Protein AF-A0A966SHS4-F1 (afdb_monomer)

Structure (mmCIF, N/CA/C/O backbone):
data_AF-A0A966SHS4-F1
#
_entry.id   AF-A0A966SHS4-F1
#
loop_
_atom_site.group_PDB
_atom_site.id
_atom_site.type_symbol
_atom_site.label_atom_id
_atom_site.label_alt_id
_atom_site.label_comp_id
_atom_site.label_asym_id
_atom_site.label_entity_id
_atom_site.label_seq_id
_atom_site.pdbx_PDB_ins_code
_atom_site.Cartn_x
_atom_site.Cartn_y
_atom_site.Cartn_z
_atom_site.occupancy
_atom_site.B_iso_or_equiv
_atom_site.auth_seq_id
_atom_site.auth_comp_id
_atom_site.auth_asym_id
_atom_site.auth_atom_id
_atom_site.pdbx_PDB_model_num
ATOM 1 N N . MET A 1 1 ? 39.154 -0.938 -39.605 1.00 40.25 1 MET A N 1
ATOM 2 C CA . MET A 1 1 ? 38.086 -1.862 -39.174 1.00 40.25 1 MET A CA 1
ATOM 3 C C . MET A 1 1 ? 38.562 -2.545 -37.894 1.00 40.25 1 MET A C 1
ATOM 5 O O . MET A 1 1 ? 39.305 -3.512 -37.968 1.00 40.25 1 MET A O 1
ATOM 9 N N . ARG A 1 2 ? 38.297 -1.943 -36.727 1.00 31.66 2 ARG A N 1
ATOM 10 C CA . ARG A 1 2 ? 38.614 -2.534 -35.416 1.00 31.66 2 ARG A CA 1
ATOM 11 C C . ARG A 1 2 ? 37.334 -3.201 -34.924 1.00 31.66 2 ARG A C 1
ATOM 13 O O . ARG A 1 2 ? 36.307 -2.539 -34.879 1.00 31.66 2 ARG A O 1
ATOM 20 N N . LEU A 1 3 ? 37.401 -4.503 -34.673 1.00 40.62 3 LEU A N 1
ATOM 21 C CA . LEU A 1 3 ? 36.298 -5.289 -34.134 1.00 40.62 3 LEU A CA 1
ATOM 22 C C . LEU A 1 3 ? 36.071 -4.898 -32.672 1.00 40.62 3 LEU A C 1
ATOM 24 O O . LEU A 1 3 ? 36.998 -4.963 -31.864 1.00 40.62 3 LEU A O 1
ATOM 28 N N . ASP A 1 4 ? 34.842 -4.497 -32.368 1.00 42.91 4 ASP A N 1
ATOM 29 C CA . ASP A 1 4 ? 34.334 -4.318 -31.016 1.00 42.91 4 ASP A CA 1
ATOM 30 C C . ASP A 1 4 ? 34.302 -5.661 -30.278 1.00 42.91 4 ASP A C 1
ATOM 32 O O . ASP A 1 4 ? 33.697 -6.630 -30.739 1.00 42.91 4 ASP A O 1
ATOM 36 N N . PHE A 1 5 ? 34.897 -5.699 -29.088 1.00 42.19 5 PHE A N 1
ATOM 37 C CA . PHE A 1 5 ? 34.553 -6.675 -28.061 1.00 42.19 5 PHE A CA 1
ATOM 38 C C . PHE A 1 5 ? 33.870 -5.918 -26.918 1.00 42.19 5 PHE A C 1
ATOM 40 O O . PHE A 1 5 ? 34.509 -5.059 -26.308 1.00 42.19 5 PHE A O 1
ATOM 47 N N . PRO A 1 6 ? 32.601 -6.210 -26.579 1.00 40.78 6 PRO A N 1
ATOM 48 C CA . PRO A 1 6 ? 32.033 -5.702 -25.341 1.00 40.78 6 PRO A CA 1
ATOM 49 C C . PRO A 1 6 ? 32.727 -6.403 -24.162 1.00 40.78 6 PRO A C 1
ATOM 51 O O . PRO A 1 6 ? 32.846 -7.635 -24.185 1.00 40.78 6 PRO A O 1
ATOM 54 N N . PRO A 1 7 ? 33.142 -5.694 -23.096 1.00 41.94 7 PRO A N 1
ATOM 55 C CA . PRO A 1 7 ? 33.469 -6.355 -21.845 1.00 41.94 7 PRO A CA 1
ATOM 56 C C . PRO A 1 7 ? 32.169 -6.902 -21.242 1.00 41.94 7 PRO A C 1
ATOM 58 O O . PRO A 1 7 ? 31.445 -6.239 -20.504 1.00 41.94 7 PRO A O 1
ATOM 61 N N . ARG A 1 8 ? 31.864 -8.152 -21.594 1.00 46.94 8 ARG A N 1
ATOM 62 C CA . ARG A 1 8 ? 30.926 -9.020 -20.885 1.00 46.94 8 ARG A CA 1
ATOM 63 C C . ARG A 1 8 ? 31.478 -9.278 -19.482 1.00 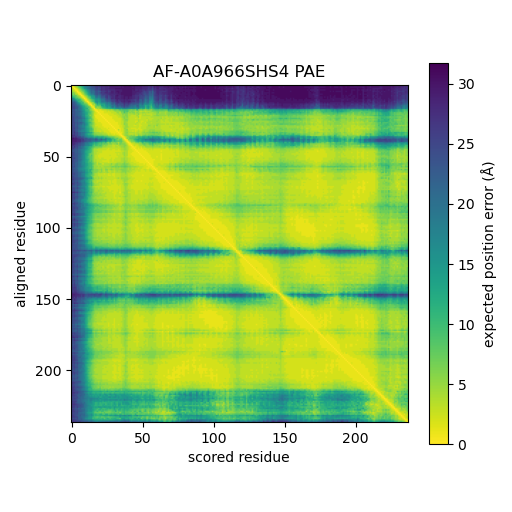46.94 8 ARG A C 1
ATOM 65 O O . ARG A 1 8 ? 32.227 -10.226 -19.266 1.00 46.94 8 ARG A O 1
ATOM 72 N N . GLY A 1 9 ? 31.093 -8.439 -18.526 1.00 38.47 9 GLY A N 1
ATOM 73 C CA . GLY A 1 9 ? 31.281 -8.684 -17.096 1.00 38.47 9 GLY A CA 1
ATOM 74 C C . GLY A 1 9 ? 30.324 -9.764 -16.586 1.00 38.47 9 GLY A C 1
ATOM 75 O O . GLY A 1 9 ? 29.384 -9.470 -15.862 1.00 38.47 9 GLY A O 1
ATOM 76 N N . PHE A 1 10 ? 30.551 -11.015 -16.987 1.00 48.34 10 PHE A N 1
ATOM 77 C CA . PHE A 1 10 ? 29.882 -12.218 -16.479 1.00 48.34 10 PHE A CA 1
ATOM 78 C C . PHE A 1 10 ? 30.601 -12.726 -15.215 1.00 48.34 10 PHE A C 1
ATOM 80 O O . PHE A 1 10 ? 31.251 -13.760 -15.274 1.00 48.34 10 PHE A O 1
ATOM 87 N N . TYR A 1 11 ? 30.537 -12.018 -14.078 1.00 42.72 11 TYR A N 1
ATOM 88 C CA . TYR A 1 11 ? 31.149 -12.506 -12.820 1.00 42.72 11 TYR A CA 1
ATOM 89 C C . TYR A 1 11 ? 30.435 -12.078 -11.516 1.00 42.72 11 TYR A C 1
ATOM 91 O O . TYR A 1 11 ? 31.091 -11.886 -10.498 1.00 42.72 11 TYR A O 1
ATOM 99 N N . THR A 1 12 ? 29.097 -11.982 -11.480 1.00 46.97 12 THR A N 1
ATOM 100 C CA . THR A 1 12 ? 28.348 -11.852 -10.199 1.00 46.97 12 THR A CA 1
ATOM 101 C C . THR A 1 12 ? 27.088 -12.726 -10.090 1.00 46.97 12 THR A C 1
ATOM 103 O O . THR A 1 12 ? 26.282 -12.542 -9.187 1.00 46.97 12 THR A O 1
ATOM 106 N N . SER A 1 13 ? 26.893 -13.721 -10.960 1.00 51.66 13 SER A N 1
ATOM 107 C CA . SER A 1 13 ? 25.565 -14.333 -11.132 1.00 51.66 13 SER A CA 1
ATOM 108 C C . SER A 1 13 ? 25.115 -15.328 -10.059 1.00 51.66 13 SER A C 1
ATOM 110 O O . SER A 1 13 ? 23.928 -15.562 -9.963 1.00 51.66 13 SER A O 1
ATOM 112 N N . ARG A 1 14 ? 25.986 -15.927 -9.229 1.00 48.84 14 ARG A N 1
ATOM 113 C CA . ARG A 1 14 ? 25.547 -17.047 -8.357 1.00 48.84 14 ARG A CA 1
ATOM 114 C C . ARG A 1 14 ? 25.289 -16.686 -6.891 1.00 48.84 14 ARG A C 1
ATOM 116 O O . ARG A 1 14 ? 24.495 -17.355 -6.247 1.00 48.84 14 ARG A O 1
ATOM 123 N N . VAL A 1 15 ? 25.951 -15.662 -6.347 1.00 49.00 15 VAL A N 1
ATOM 124 C CA . VAL A 1 15 ? 25.735 -15.195 -4.956 1.00 49.00 15 VAL A CA 1
ATOM 125 C C . VAL A 1 15 ? 24.648 -14.115 -4.901 1.00 49.00 15 VAL A C 1
ATOM 127 O O . VAL A 1 15 ? 23.907 -14.040 -3.923 1.00 49.00 15 VAL A O 1
ATOM 130 N N . GLN A 1 16 ? 24.515 -13.332 -5.977 1.00 53.44 16 GLN A N 1
ATOM 131 C CA . GLN A 1 16 ? 23.531 -12.257 -6.106 1.00 53.44 16 GLN A CA 1
ATOM 132 C C . GLN A 1 16 ? 22.093 -12.801 -6.196 1.00 53.44 16 GLN A C 1
ATOM 134 O O . GLN A 1 16 ? 21.195 -12.234 -5.576 1.00 53.44 16 GLN A O 1
ATOM 139 N N . ASP A 1 17 ? 21.902 -13.971 -6.820 1.00 65.19 17 ASP A N 1
ATOM 140 C CA . ASP A 1 17 ? 20.603 -14.656 -6.885 1.00 65.19 17 ASP A CA 1
ATOM 141 C C . ASP A 1 17 ? 20.073 -15.031 -5.492 1.00 65.19 17 ASP A C 1
ATOM 143 O O . ASP A 1 17 ? 18.914 -14.766 -5.172 1.00 65.19 17 ASP A O 1
ATOM 147 N N . TRP A 1 18 ? 20.919 -15.589 -4.615 1.00 79.06 18 TRP A N 1
ATOM 148 C CA . TRP A 1 18 ? 20.488 -16.014 -3.277 1.00 79.06 18 TRP A CA 1
ATOM 149 C C . TRP A 1 18 ? 20.066 -14.837 -2.401 1.00 79.06 18 TRP A C 1
ATOM 151 O O . TRP A 1 18 ? 19.048 -14.932 -1.716 1.00 79.06 18 TRP A O 1
ATOM 161 N N . SER A 1 19 ? 20.795 -13.716 -2.432 1.00 81.12 19 SER A N 1
ATOM 162 C CA . SER A 1 19 ? 20.393 -12.523 -1.678 1.00 81.12 19 SER A CA 1
ATOM 163 C C . SER A 1 19 ? 19.062 -11.957 -2.167 1.00 81.12 19 SER A C 1
ATOM 165 O O . SER A 1 19 ? 18.212 -11.620 -1.343 1.00 81.12 19 SER A O 1
ATOM 167 N N . SER A 1 20 ? 18.839 -11.899 -3.484 1.00 79.38 20 SER A N 1
ATOM 168 C CA . SER A 1 20 ? 17.578 -11.401 -4.043 1.00 79.38 20 SER A CA 1
ATOM 169 C C . SER A 1 20 ? 16.408 -12.338 -3.721 1.00 79.38 20 SER A C 1
ATOM 171 O O . SER A 1 20 ? 15.344 -11.861 -3.326 1.00 79.38 20 SER A O 1
ATOM 173 N N . ILE A 1 21 ? 16.610 -13.660 -3.789 1.00 83.81 21 ILE A N 1
ATOM 174 C CA . ILE A 1 21 ? 15.604 -14.664 -3.402 1.00 83.81 21 ILE A CA 1
ATOM 175 C C . ILE A 1 21 ? 15.254 -14.541 -1.916 1.00 83.81 21 ILE A C 1
ATOM 177 O O . ILE A 1 21 ? 14.074 -14.555 -1.563 1.00 83.81 21 ILE A O 1
ATOM 181 N N . LEU A 1 22 ? 16.252 -14.391 -1.040 1.00 88.44 22 LEU A N 1
ATOM 182 C CA . LEU A 1 22 ? 16.028 -14.222 0.397 1.00 88.44 22 LEU A CA 1
ATOM 183 C C . LEU A 1 22 ? 15.247 -12.936 0.699 1.00 88.44 22 LEU A C 1
ATOM 185 O O . LEU A 1 22 ? 14.291 -12.975 1.475 1.00 88.44 22 LEU A O 1
ATO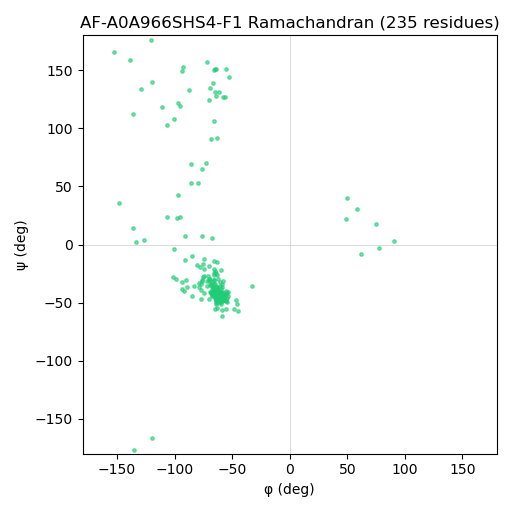M 189 N N . LEU A 1 23 ? 15.601 -11.817 0.059 1.00 87.56 23 LEU A N 1
ATOM 190 C CA . LEU A 1 23 ? 14.893 -10.542 0.216 1.00 87.56 23 LEU A CA 1
ATOM 191 C C . LEU A 1 23 ? 13.447 -10.616 -0.292 1.00 87.56 23 LEU A C 1
ATOM 193 O O . LEU A 1 23 ? 12.534 -10.175 0.408 1.00 87.56 23 LEU A O 1
ATOM 197 N N . ALA A 1 24 ? 13.218 -11.204 -1.469 1.00 83.94 24 ALA A N 1
ATOM 198 C CA . ALA A 1 24 ? 11.877 -11.382 -2.023 1.00 83.94 24 ALA A CA 1
ATOM 199 C C . ALA A 1 24 ? 11.022 -12.317 -1.150 1.00 83.94 24 ALA A C 1
ATOM 201 O O . ALA A 1 24 ? 9.868 -12.007 -0.856 1.00 83.94 24 ALA A O 1
ATOM 202 N N . SER A 1 25 ? 11.602 -13.416 -0.659 1.00 85.75 25 SER A N 1
ATOM 203 C CA . SER A 1 25 ? 10.927 -14.348 0.254 1.00 85.75 25 SER A CA 1
ATOM 204 C C . SER A 1 25 ? 10.546 -13.667 1.571 1.00 85.75 25 SER A C 1
ATOM 206 O O . SER A 1 25 ? 9.421 -13.825 2.047 1.00 85.75 25 SER A O 1
ATOM 208 N N . ALA A 1 26 ? 11.447 -12.856 2.136 1.00 87.75 26 ALA A N 1
ATOM 209 C CA . ALA A 1 26 ? 11.168 -12.060 3.328 1.00 87.75 26 ALA A CA 1
ATOM 210 C C . ALA A 1 26 ? 10.043 -11.041 3.084 1.00 87.75 26 ALA A C 1
ATOM 212 O O . ALA A 1 26 ? 9.147 -10.906 3.917 1.00 87.75 26 ALA A O 1
ATOM 213 N N . ALA A 1 27 ? 10.039 -10.373 1.928 1.00 86.50 27 ALA A N 1
ATOM 214 C CA . ALA A 1 27 ? 8.984 -9.438 1.555 1.00 86.50 27 ALA A CA 1
ATOM 215 C C . ALA A 1 27 ? 7.614 -10.131 1.432 1.00 86.50 27 ALA A C 1
ATOM 217 O O . ALA A 1 27 ? 6.637 -9.661 2.012 1.00 86.50 27 ALA A O 1
ATOM 218 N N . VAL A 1 28 ? 7.534 -11.285 0.761 1.00 85.06 28 VAL A N 1
ATOM 219 C CA . VAL A 1 28 ? 6.287 -12.069 0.652 1.00 85.06 28 VAL A CA 1
ATOM 220 C C . VAL A 1 28 ? 5.802 -12.541 2.027 1.00 85.06 28 VAL A C 1
ATOM 222 O O . VAL A 1 28 ? 4.611 -12.453 2.335 1.00 85.06 28 VAL A O 1
ATOM 225 N N . LEU A 1 29 ? 6.716 -12.972 2.898 1.00 87.38 29 LEU A N 1
ATOM 226 C CA . LEU A 1 29 ? 6.392 -13.334 4.278 1.00 87.38 29 LEU A CA 1
ATOM 227 C C . LEU A 1 29 ? 5.844 -12.132 5.068 1.00 87.38 29 LEU A C 1
ATOM 229 O O . LEU A 1 29 ? 4.860 -12.273 5.798 1.00 87.38 29 LEU A O 1
ATOM 233 N N . PHE A 1 30 ? 6.404 -10.934 4.883 1.00 87.69 30 PHE A N 1
ATOM 234 C CA . PHE A 1 30 ? 5.890 -9.704 5.497 1.00 87.69 30 PHE A CA 1
ATOM 235 C C . PHE A 1 30 ? 4.499 -9.315 4.997 1.00 87.69 30 PHE A C 1
ATOM 237 O O . PHE A 1 30 ? 3.693 -8.838 5.802 1.00 87.69 30 PHE A O 1
ATOM 244 N N . ILE A 1 31 ? 4.167 -9.578 3.730 1.00 86.38 31 ILE A N 1
ATOM 245 C CA . ILE A 1 31 ? 2.789 -9.442 3.231 1.00 86.38 31 ILE A CA 1
ATOM 246 C C . ILE A 1 31 ? 1.863 -10.386 3.995 1.00 86.38 31 ILE A C 1
ATOM 248 O O . ILE A 1 31 ? 0.838 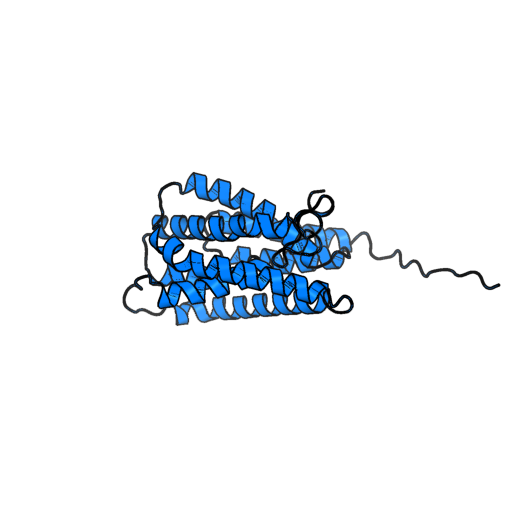-9.939 4.510 1.00 86.38 31 ILE A O 1
ATOM 252 N N . GLY A 1 32 ? 2.232 -11.664 4.117 1.00 85.00 32 GLY A N 1
ATOM 253 C CA . GLY A 1 32 ? 1.445 -12.654 4.856 1.00 85.00 32 GLY A CA 1
ATOM 254 C C . GLY A 1 32 ? 1.179 -12.224 6.301 1.00 85.00 32 GLY A C 1
ATOM 255 O O . GLY A 1 32 ? 0.028 -12.194 6.741 1.00 85.00 32 GLY A O 1
ATOM 256 N N . ILE A 1 33 ? 2.221 -11.784 7.016 1.00 84.69 33 ILE A N 1
ATOM 257 C CA . ILE A 1 33 ? 2.097 -11.275 8.392 1.00 84.69 33 ILE A CA 1
ATOM 258 C C . ILE A 1 33 ? 1.189 -10.039 8.449 1.00 84.69 33 ILE A C 1
ATOM 260 O O . ILE A 1 33 ? 0.331 -9.936 9.329 1.00 84.69 33 ILE A O 1
ATOM 264 N N . ALA A 1 34 ? 1.338 -9.108 7.505 1.00 81.88 34 ALA A N 1
ATOM 265 C CA . ALA A 1 34 ? 0.510 -7.908 7.451 1.00 81.88 34 ALA A CA 1
ATOM 266 C C . ALA A 1 34 ? -0.977 -8.228 7.228 1.00 81.88 34 ALA A C 1
ATOM 268 O O . ALA A 1 34 ? -1.834 -7.563 7.815 1.00 81.88 34 ALA A O 1
ATOM 269 N N . LYS A 1 35 ? -1.289 -9.253 6.425 1.00 82.94 35 LYS A N 1
ATOM 270 C CA . LYS A 1 35 ? -2.664 -9.697 6.134 1.00 82.94 35 LYS A CA 1
ATOM 271 C C . LYS A 1 35 ? -3.274 -10.586 7.227 1.00 82.94 35 LYS A C 1
ATOM 273 O O . LYS A 1 35 ? -4.498 -10.660 7.324 1.00 82.94 35 LYS A O 1
ATOM 278 N N . ALA A 1 36 ? -2.462 -11.162 8.116 1.00 74.94 36 ALA A N 1
ATOM 279 C CA . ALA A 1 36 ? -2.906 -11.958 9.270 1.00 74.94 36 ALA A CA 1
ATOM 280 C C . ALA A 1 36 ? -3.463 -11.125 10.452 1.00 74.94 36 ALA A C 1
ATOM 282 O O . ALA A 1 36 ? -3.720 -11.663 11.527 1.00 74.94 36 ALA A O 1
ATOM 283 N N . GLY A 1 37 ? -3.642 -9.808 10.289 1.00 65.00 37 GLY A N 1
ATOM 284 C CA 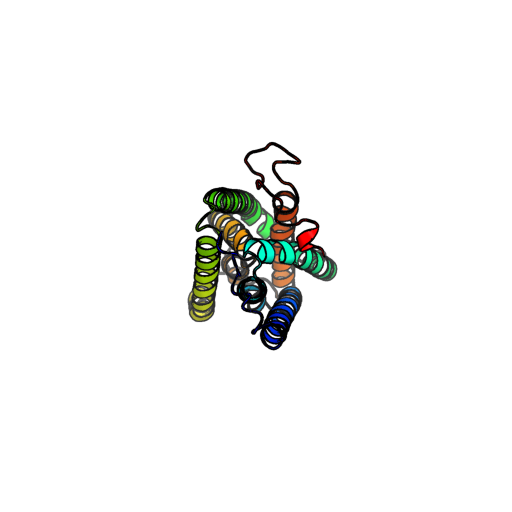. GLY A 1 37 ? -4.229 -8.933 11.314 1.00 65.00 37 GLY A CA 1
ATOM 285 C C . GLY A 1 37 ? -3.222 -8.297 12.282 1.00 65.00 37 GLY A C 1
ATOM 286 O O . GLY A 1 37 ? -3.627 -7.538 13.164 1.00 65.00 37 GLY A O 1
ATOM 287 N N . PHE A 1 38 ? -1.913 -8.519 12.096 1.00 61.25 38 PHE A N 1
ATOM 288 C CA . PHE A 1 38 ? -0.832 -7.911 12.892 1.00 61.25 38 PHE A CA 1
ATOM 289 C C . PHE A 1 38 ? -0.504 -6.464 12.473 1.00 61.25 38 PHE A C 1
ATOM 291 O O . PHE A 1 38 ? 0.646 -6.101 12.225 1.00 61.25 38 PHE A O 1
ATOM 298 N N . GLY A 1 39 ? -1.529 -5.609 12.421 1.00 56.03 39 GLY A N 1
ATOM 299 C CA . GLY A 1 39 ? -1.369 -4.154 12.506 1.00 56.03 39 GLY A CA 1
ATOM 300 C C . GLY A 1 39 ? -0.476 -3.487 11.454 1.00 56.03 39 GLY A C 1
ATOM 301 O O . GLY A 1 39 ? 0.156 -2.489 11.780 1.00 56.03 39 GLY A O 1
ATOM 302 N N . GLY A 1 40 ? -0.389 -4.015 10.226 1.00 61.34 40 GLY A N 1
ATOM 303 C CA . GLY A 1 40 ? 0.196 -3.349 9.046 1.00 61.34 40 GLY A CA 1
ATOM 304 C C . GLY A 1 40 ? 1.687 -2.967 9.102 1.00 61.34 40 GLY A C 1
ATOM 305 O O . GLY A 1 40 ? 2.237 -2.580 8.076 1.00 61.34 40 GLY A O 1
ATOM 306 N N . GLY A 1 41 ? 2.343 -3.095 10.260 1.00 67.62 41 GLY A N 1
ATOM 307 C CA . GLY A 1 41 ? 3.694 -2.613 10.548 1.00 67.62 41 GLY A CA 1
ATOM 308 C C . GLY A 1 41 ? 4.755 -3.200 9.622 1.00 67.62 41 GLY A C 1
ATOM 309 O O . GLY A 1 41 ? 5.409 -2.494 8.864 1.00 67.62 41 GLY A O 1
ATOM 310 N N . LEU A 1 42 ? 4.896 -4.524 9.659 1.00 70.75 42 LEU A N 1
ATOM 311 C CA . LEU A 1 42 ? 5.920 -5.235 8.888 1.00 70.75 42 LEU A CA 1
ATOM 312 C C . LEU A 1 42 ? 5.645 -5.218 7.380 1.00 70.75 42 LEU A C 1
ATOM 314 O O . LEU A 1 42 ? 6.581 -5.163 6.587 1.00 70.75 42 LEU A O 1
ATOM 318 N N . GLY A 1 43 ? 4.371 -5.162 6.980 1.00 75.75 43 GLY A N 1
ATOM 319 C CA . GLY A 1 43 ? 3.967 -5.102 5.572 1.00 75.75 43 GLY A CA 1
ATOM 320 C C . GLY A 1 43 ? 4.514 -3.891 4.819 1.00 75.75 43 GLY A C 1
ATOM 321 O O . GLY A 1 43 ? 4.644 -3.949 3.601 1.00 75.75 43 GLY A O 1
ATOM 322 N N . MET A 1 44 ? 4.891 -2.823 5.522 1.00 78.62 44 MET A N 1
ATOM 323 C CA . MET A 1 44 ? 5.490 -1.631 4.921 1.00 78.62 44 MET A CA 1
ATOM 324 C C . MET A 1 44 ? 6.896 -1.845 4.364 1.00 78.62 44 MET A C 1
ATOM 326 O O . MET A 1 44 ? 7.281 -1.160 3.419 1.00 78.62 44 MET A O 1
ATOM 330 N N . LEU A 1 45 ? 7.668 -2.769 4.944 1.00 85.56 45 LEU A N 1
ATOM 331 C CA . LEU A 1 45 ? 9.025 -3.067 4.478 1.00 85.56 45 LEU A CA 1
ATOM 332 C C . LEU A 1 45 ? 9.019 -3.888 3.189 1.00 85.56 45 LEU A C 1
ATOM 334 O O . LEU A 1 45 ? 10.021 -3.907 2.483 1.00 85.56 45 LEU A O 1
ATOM 338 N N . THR A 1 46 ? 7.887 -4.511 2.857 1.00 88.75 46 THR A N 1
ATOM 339 C CA . THR A 1 46 ? 7.705 -5.318 1.649 1.00 88.75 46 THR A CA 1
ATOM 340 C C . THR A 1 46 ? 8.196 -4.594 0.400 1.00 88.75 46 THR A C 1
ATOM 342 O O . THR A 1 46 ? 9.050 -5.114 -0.307 1.00 88.75 46 THR A O 1
ATOM 345 N N . THR A 1 47 ? 7.692 -3.387 0.126 1.00 90.69 47 THR A N 1
ATOM 346 C CA . THR A 1 47 ? 7.989 -2.709 -1.141 1.00 90.69 47 THR A CA 1
ATOM 347 C C . THR A 1 47 ? 9.439 -2.245 -1.238 1.00 90.69 47 THR A C 1
ATOM 349 O O . THR A 1 47 ? 10.065 -2.564 -2.244 1.00 90.69 47 THR A O 1
ATOM 352 N N . PRO A 1 48 ? 10.035 -1.584 -0.223 1.00 90.69 48 PRO A N 1
ATOM 353 C CA . PRO A 1 48 ? 11.467 -1.288 -0.237 1.00 90.69 48 PRO A CA 1
ATOM 354 C C . PRO A 1 48 ? 12.343 -2.538 -0.406 1.00 90.69 48 PRO A C 1
ATOM 356 O O . PRO A 1 48 ? 13.295 -2.507 -1.182 1.00 90.69 48 PRO A O 1
ATOM 359 N N . LEU A 1 49 ? 12.015 -3.652 0.263 1.00 90.56 49 LEU A N 1
ATOM 360 C CA . LEU A 1 49 ? 12.774 -4.902 0.132 1.00 90.56 49 LEU A CA 1
ATOM 361 C C . LEU A 1 49 ? 12.629 -5.525 -1.260 1.00 90.56 49 LEU A C 1
ATOM 363 O O . LEU A 1 49 ? 13.631 -5.936 -1.839 1.00 90.56 49 LEU A O 1
ATOM 367 N N . CYS A 1 50 ? 11.420 -5.545 -1.826 1.00 90.50 50 CYS A N 1
ATOM 368 C CA . CYS A 1 50 ? 11.192 -5.993 -3.199 1.00 90.50 50 CYS A CA 1
ATOM 369 C C . CYS A 1 50 ? 11.917 -5.110 -4.212 1.00 90.50 50 CYS A C 1
ATOM 371 O O . CYS A 1 50 ? 12.536 -5.634 -5.127 1.00 90.50 50 CYS A O 1
ATOM 373 N N . VAL A 1 51 ? 11.892 -3.787 -4.045 1.00 91.12 51 VAL A N 1
ATOM 374 C CA . VAL A 1 51 ? 12.628 -2.862 -4.918 1.00 91.12 51 VAL A CA 1
ATOM 375 C C . VAL A 1 51 ? 14.129 -3.129 -4.843 1.00 91.12 51 VAL A C 1
ATOM 377 O O . VAL A 1 51 ? 14.776 -3.207 -5.881 1.00 91.12 51 VAL A O 1
ATOM 380 N N . LEU A 1 52 ? 14.692 -3.336 -3.649 1.00 89.94 52 LEU A N 1
ATOM 381 C CA . LEU A 1 52 ? 16.105 -3.701 -3.507 1.00 89.94 52 LEU A CA 1
ATOM 382 C C . LEU A 1 52 ? 16.418 -5.044 -4.180 1.00 89.94 52 LEU A C 1
ATOM 384 O O . LEU A 1 52 ? 17.409 -5.138 -4.902 1.00 89.94 52 LEU A O 1
ATOM 388 N N . ALA A 1 53 ? 15.569 -6.056 -3.988 1.00 89.44 53 ALA A N 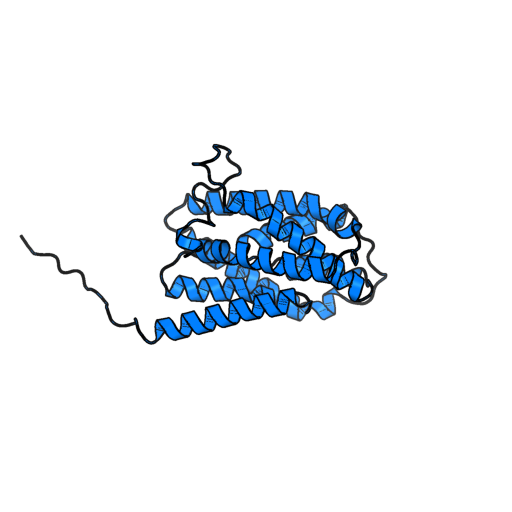1
ATOM 389 C CA . ALA A 1 53 ? 15.738 -7.374 -4.597 1.00 89.44 53 ALA A CA 1
ATOM 390 C C . ALA A 1 53 ? 15.653 -7.321 -6.131 1.00 89.44 53 ALA A C 1
ATOM 392 O O . ALA A 1 53 ? 16.494 -7.888 -6.819 1.00 89.44 53 ALA A O 1
ATOM 393 N N . PHE A 1 54 ? 14.668 -6.615 -6.685 1.00 87.81 54 PHE A N 1
ATOM 394 C CA . PHE A 1 54 ? 14.446 -6.544 -8.129 1.00 87.81 54 PHE A CA 1
ATOM 395 C C . PHE A 1 54 ? 15.432 -5.609 -8.842 1.00 87.81 54 PHE A C 1
ATOM 397 O O . PHE A 1 54 ? 15.887 -5.945 -9.935 1.00 87.81 54 PHE A O 1
ATOM 404 N N . ASN A 1 55 ? 15.862 -4.512 -8.207 1.00 87.44 55 ASN A N 1
ATOM 405 C CA . ASN A 1 55 ? 16.939 -3.664 -8.733 1.00 87.44 55 ASN A CA 1
ATOM 406 C C . ASN A 1 55 ? 18.255 -4.454 -8.870 1.00 87.44 55 ASN A C 1
ATOM 408 O O . ASN A 1 55 ? 18.989 -4.253 -9.836 1.00 87.44 55 ASN A O 1
ATOM 412 N N . GLN A 1 56 ? 18.550 -5.387 -7.949 1.00 85.50 56 GLN A N 1
ATOM 413 C CA . GLN A 1 56 ? 19.715 -6.284 -8.064 1.00 85.50 56 GLN A CA 1
ATOM 414 C C . GLN A 1 56 ? 19.635 -7.215 -9.281 1.00 85.50 56 GLN A C 1
ATOM 416 O O . GLN A 1 56 ? 20.680 -7.622 -9.786 1.00 85.50 56 GLN A O 1
ATOM 421 N N . LEU A 1 57 ? 18.420 -7.520 -9.748 1.00 82.62 57 LEU A N 1
ATOM 422 C CA . LEU A 1 57 ? 18.134 -8.327 -10.937 1.00 82.62 57 LEU A CA 1
ATOM 423 C C . LEU A 1 57 ? 18.005 -7.474 -12.217 1.00 82.62 57 LEU A C 1
ATOM 425 O O . LEU A 1 57 ? 17.625 -7.992 -13.265 1.00 82.62 57 LEU A O 1
ATOM 429 N N . GLY A 1 58 ? 18.298 -6.170 -12.147 1.00 82.44 58 GLY A N 1
ATOM 430 C CA . GLY A 1 58 ? 18.226 -5.251 -13.288 1.00 82.44 58 GLY A CA 1
ATOM 431 C C . GLY A 1 58 ? 16.804 -4.856 -13.703 1.00 82.44 58 GLY A C 1
ATOM 432 O O . GLY A 1 58 ? 16.608 -4.401 -14.827 1.00 82.44 58 GLY A O 1
ATOM 433 N N . LYS A 1 59 ? 15.809 -5.047 -12.828 1.00 84.94 59 LYS A N 1
ATOM 434 C CA . LYS A 1 59 ? 14.414 -4.638 -13.049 1.00 84.94 59 LYS A CA 1
ATOM 435 C C . LYS A 1 59 ? 14.163 -3.254 -12.446 1.00 84.94 59 LYS A C 1
ATOM 437 O O . LYS A 1 59 ? 14.748 -2.913 -11.423 1.00 84.94 59 LYS A O 1
ATOM 442 N N . ASP A 1 60 ? 13.257 -2.490 -13.049 1.00 85.56 60 AS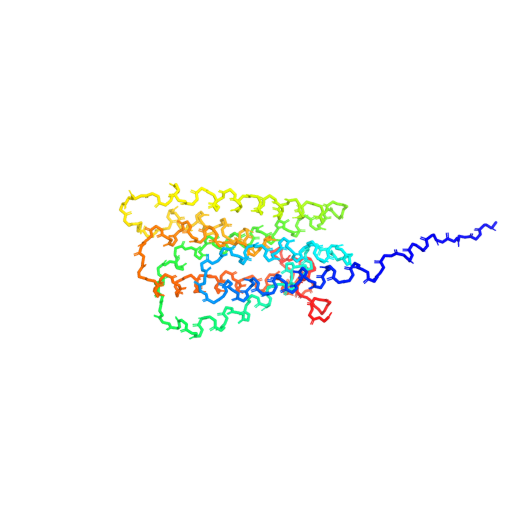P A N 1
ATOM 443 C CA . ASP A 1 60 ? 12.859 -1.172 -12.543 1.00 85.56 60 ASP A CA 1
ATOM 444 C C . ASP A 1 60 ? 12.002 -1.256 -11.273 1.00 85.56 60 ASP A C 1
ATOM 446 O O . ASP A 1 60 ? 11.286 -2.225 -11.034 1.00 85.56 60 ASP A O 1
ATOM 450 N N . SER A 1 61 ? 11.970 -0.188 -10.476 1.00 86.12 61 SER A N 1
ATOM 451 C CA . SER A 1 61 ? 11.151 -0.120 -9.256 1.00 86.12 61 SER A CA 1
ATOM 452 C C . SER A 1 61 ? 9.655 -0.283 -9.538 1.00 86.12 61 SER A C 1
ATOM 454 O O . SER A 1 61 ? 8.928 -0.843 -8.720 1.00 86.12 61 SER A O 1
ATOM 456 N N . THR A 1 62 ? 9.185 0.175 -10.701 1.00 87.25 62 THR A N 1
ATOM 457 C CA . THR A 1 62 ? 7.793 0.016 -11.154 1.00 87.25 62 THR A CA 1
ATOM 458 C C . THR A 1 62 ? 7.406 -1.451 -11.329 1.00 87.25 62 THR A C 1
ATOM 460 O O . THR A 1 62 ? 6.256 -1.795 -11.066 1.00 87.25 62 THR A O 1
ATOM 463 N N . TYR A 1 63 ? 8.363 -2.322 -11.671 1.00 87.12 63 TYR A N 1
ATOM 464 C CA . TYR A 1 63 ? 8.173 -3.773 -11.705 1.00 87.12 63 TYR A CA 1
ATOM 465 C C . TYR A 1 63 ? 7.796 -4.308 -10.321 1.00 87.12 63 TYR A C 1
ATOM 467 O O . TYR A 1 63 ? 6.822 -5.041 -10.183 1.00 87.12 63 TYR A O 1
ATOM 475 N N . ALA A 1 64 ? 8.517 -3.887 -9.274 1.00 88.88 64 ALA A N 1
ATOM 476 C CA . ALA A 1 64 ? 8.239 -4.299 -7.898 1.00 88.88 64 ALA A CA 1
ATOM 477 C C . ALA A 1 64 ? 6.819 -3.911 -7.462 1.00 88.88 64 ALA A C 1
ATOM 479 O O . ALA A 1 64 ? 6.092 -4.724 -6.894 1.00 88.88 64 ALA A O 1
ATOM 480 N N . ILE A 1 65 ? 6.422 -2.668 -7.749 1.00 90.38 65 ILE A N 1
ATOM 481 C CA . ILE A 1 65 ? 5.089 -2.148 -7.423 1.00 90.38 65 ILE A CA 1
ATOM 482 C C . ILE A 1 65 ? 4.016 -2.924 -8.216 1.00 90.38 65 ILE A C 1
ATOM 484 O O . ILE A 1 65 ? 2.986 -3.301 -7.665 1.00 90.38 65 ILE A O 1
ATOM 488 N N . GLY A 1 66 ? 4.266 -3.228 -9.492 1.00 89.81 66 GLY A N 1
ATOM 489 C CA . GLY A 1 66 ? 3.379 -4.048 -10.319 1.00 89.81 66 GLY A CA 1
ATOM 490 C C . GLY A 1 66 ? 3.150 -5.446 -9.741 1.00 89.81 66 GLY A C 1
ATOM 491 O O . GLY A 1 66 ? 2.015 -5.810 -9.440 1.00 89.81 66 GLY A O 1
ATOM 492 N N . VAL A 1 67 ? 4.226 -6.204 -9.510 1.00 89.69 67 VAL A N 1
ATOM 493 C CA . VAL A 1 67 ? 4.180 -7.598 -9.017 1.00 89.69 67 VAL A CA 1
ATOM 494 C C . VAL A 1 67 ? 3.475 -7.716 -7.662 1.00 89.69 67 VAL A C 1
ATOM 496 O O . VAL A 1 67 ? 2.762 -8.686 -7.396 1.00 89.69 67 VAL A O 1
ATOM 499 N N . LEU A 1 68 ? 3.655 -6.729 -6.784 1.00 91.31 68 LEU A N 1
ATOM 500 C CA . LEU A 1 68 ? 3.093 -6.766 -5.437 1.00 91.31 68 LEU A CA 1
ATOM 501 C C . LEU A 1 68 ? 1.577 -6.566 -5.404 1.00 91.31 68 LEU A C 1
ATOM 503 O O . LEU A 1 68 ? 0.914 -7.106 -4.514 1.00 91.31 68 LEU A O 1
ATOM 507 N N . LEU A 1 69 ? 1.004 -5.803 -6.338 1.00 92.75 69 LEU A N 1
ATOM 508 C CA . LEU A 1 69 ? -0.409 -5.442 -6.272 1.00 92.75 69 LEU A CA 1
ATOM 509 C C . LEU A 1 69 ? -1.360 -6.657 -6.378 1.00 92.75 69 LEU A C 1
ATOM 511 O O . LEU A 1 69 ? -2.240 -6.762 -5.515 1.00 92.75 69 LEU A O 1
ATOM 515 N N . PRO A 1 70 ? -1.205 -7.598 -7.334 1.00 91.75 70 PRO A N 1
ATOM 516 C CA . PRO A 1 70 ? -2.022 -8.812 -7.384 1.00 91.75 70 PRO A CA 1
ATOM 517 C C . PRO A 1 70 ? -1.907 -9.659 -6.114 1.00 91.75 70 PRO A C 1
ATOM 519 O O . PRO A 1 70 ? -2.918 -10.124 -5.586 1.00 91.75 70 PRO A O 1
ATOM 522 N N . LEU A 1 71 ? -0.692 -9.799 -5.575 1.00 91.00 71 LEU A N 1
ATOM 523 C CA . LEU A 1 71 ? -0.436 -10.554 -4.347 1.00 91.00 71 LEU A CA 1
ATOM 524 C C . LEU A 1 71 ? -1.146 -9.923 -3.139 1.00 91.00 71 LEU A C 1
ATOM 526 O O . LEU A 1 71 ? -1.755 -10.621 -2.325 1.00 91.00 71 LEU A O 1
ATOM 530 N N . LEU A 1 72 ? -1.128 -8.592 -3.048 1.00 91.88 72 LEU A N 1
ATOM 531 C CA . LEU A 1 72 ? -1.856 -7.845 -2.025 1.00 91.88 72 LEU A CA 1
ATOM 532 C C . LEU A 1 72 ? -3.371 -8.006 -2.167 1.00 91.88 72 LEU A C 1
ATOM 534 O O . LEU A 1 72 ? -4.034 -8.218 -1.152 1.00 91.88 72 LEU A O 1
ATOM 538 N N . CYS A 1 73 ? -3.903 -7.945 -3.392 1.00 93.75 73 CYS A N 1
ATOM 539 C CA . CYS A 1 73 ? -5.332 -8.128 -3.661 1.00 93.75 73 CYS A CA 1
ATOM 540 C C . CYS A 1 73 ? -5.803 -9.546 -3.312 1.00 93.75 73 CYS A C 1
ATOM 542 O O . CYS A 1 73 ? -6.875 -9.701 -2.724 1.00 93.75 73 CYS A O 1
ATOM 544 N N . ALA A 1 74 ? -4.993 -10.566 -3.612 1.00 93.00 74 ALA A N 1
ATOM 545 C CA . ALA A 1 74 ? -5.262 -11.945 -3.215 1.00 93.00 74 ALA A CA 1
ATOM 546 C C . ALA A 1 74 ? -5.296 -12.083 -1.686 1.00 93.00 74 ALA A C 1
ATOM 548 O O . ALA A 1 74 ? -6.258 -12.613 -1.133 1.00 93.00 74 ALA A O 1
ATOM 549 N N . GLY A 1 75 ? -4.294 -11.534 -0.989 1.00 91.38 75 GLY A N 1
ATOM 550 C CA . GLY A 1 75 ? -4.269 -11.508 0.475 1.00 91.38 75 GLY A CA 1
ATOM 551 C C . GLY A 1 75 ? -5.475 -10.782 1.080 1.00 91.38 75 GLY A C 1
ATOM 552 O O . GLY A 1 75 ? -6.069 -11.270 2.038 1.00 91.38 75 GLY A O 1
ATOM 553 N N . ASP A 1 76 ? -5.883 -9.654 0.491 1.00 92.56 76 ASP A N 1
ATOM 554 C CA . ASP A 1 76 ? -7.081 -8.918 0.906 1.00 92.56 76 ASP A CA 1
ATOM 555 C C . ASP A 1 76 ? -8.360 -9.737 0.750 1.00 92.56 76 ASP A C 1
ATOM 557 O O . ASP A 1 76 ? -9.201 -9.696 1.643 1.00 92.56 76 ASP A O 1
ATOM 561 N N . ALA A 1 77 ? -8.506 -10.516 -0.325 1.00 93.50 77 ALA A N 1
ATOM 562 C CA . ALA A 1 77 ? -9.674 -11.373 -0.511 1.00 93.50 77 ALA A CA 1
ATOM 563 C C . ALA A 1 77 ? -9.805 -12.409 0.621 1.00 93.50 77 ALA A C 1
ATOM 565 O O . ALA A 1 77 ? -10.887 -12.557 1.195 1.00 93.50 77 ALA A O 1
ATOM 566 N N . PHE A 1 78 ? -8.702 -13.065 1.004 1.00 92.94 78 PHE A N 1
ATOM 567 C CA . PHE A 1 78 ? -8.692 -14.010 2.127 1.00 92.94 78 PHE A CA 1
ATOM 568 C C . PHE A 1 78 ? -8.982 -13.325 3.469 1.00 92.94 78 PHE A C 1
ATOM 570 O O . PHE A 1 78 ? -9.821 -13.804 4.237 1.00 92.94 78 PHE A O 1
ATOM 577 N N . SER A 1 79 ? -8.337 -12.189 3.753 1.00 91.75 79 SER A N 1
ATOM 578 C CA . SER A 1 79 ? -8.576 -11.439 4.992 1.00 91.75 79 SER A CA 1
ATOM 579 C C . SER A 1 79 ? -10.016 -10.926 5.073 1.00 91.75 79 SER A C 1
ATOM 581 O O . SER A 1 79 ? -10.639 -11.001 6.133 1.00 91.75 79 SER A O 1
ATOM 583 N N . LEU A 1 80 ? -10.564 -10.416 3.968 1.00 93.75 80 LEU A N 1
ATOM 584 C CA . LEU A 1 80 ? -11.923 -9.883 3.907 1.00 93.75 80 LEU A CA 1
ATOM 585 C C . LEU A 1 80 ? -12.962 -10.985 4.098 1.00 93.75 80 LEU A C 1
ATOM 587 O O . LEU A 1 80 ? -13.948 -10.765 4.797 1.00 93.75 80 LEU A O 1
ATOM 591 N N . TRP A 1 81 ? -12.723 -12.166 3.523 1.00 93.94 81 TRP A N 1
ATOM 592 C CA . TRP A 1 81 ? -13.559 -13.340 3.749 1.00 93.94 81 TRP A CA 1
ATOM 593 C C . TRP A 1 81 ? -13.573 -13.743 5.230 1.00 93.94 81 TRP A C 1
ATOM 595 O O . TRP A 1 81 ? -14.644 -13.935 5.804 1.00 93.94 81 TRP A O 1
ATOM 605 N N . HIS A 1 82 ? -12.409 -13.780 5.886 1.00 92.12 82 HIS A N 1
ATOM 606 C CA . HIS A 1 82 ? -12.314 -14.122 7.309 1.00 92.12 82 HIS A CA 1
ATOM 607 C C . HIS A 1 82 ? -12.985 -13.084 8.232 1.00 92.12 82 HIS A C 1
ATOM 609 O O . HIS A 1 82 ? -13.625 -13.444 9.223 1.00 92.12 82 HIS A O 1
ATOM 615 N N . TYR A 1 83 ? -12.862 -11.792 7.912 1.00 91.75 83 TYR A N 1
ATOM 616 C CA . TYR A 1 83 ? -13.437 -10.691 8.695 1.00 91.75 83 TYR A CA 1
ATOM 617 C C . TYR A 1 83 ? -14.778 -10.178 8.142 1.00 91.75 83 TYR A C 1
ATOM 619 O O . TYR A 1 83 ? -15.171 -9.042 8.428 1.00 91.75 83 TYR A O 1
ATOM 627 N N . TRP A 1 84 ? -15.501 -11.000 7.372 1.00 93.88 84 TRP A N 1
ATOM 628 C CA . TRP A 1 84 ? -16.738 -10.580 6.716 1.00 93.88 84 TRP A CA 1
ATOM 629 C C . TRP A 1 84 ? -17.788 -10.070 7.716 1.00 93.88 84 TRP A C 1
ATOM 631 O O . TRP A 1 84 ? -18.118 -10.738 8.692 1.00 93.88 84 TRP A O 1
ATOM 641 N N . GLY A 1 85 ? -18.305 -8.860 7.488 1.00 92.19 85 GLY A N 1
ATOM 642 C CA . GLY A 1 85 ? -19.311 -8.208 8.332 1.00 92.19 85 GLY A CA 1
ATOM 643 C C . GLY A 1 85 ? -18.779 -7.598 9.635 1.00 92.19 85 GLY A C 1
ATOM 644 O O . GLY A 1 85 ? -19.539 -6.942 10.343 1.00 92.19 85 GLY A O 1
ATOM 645 N N . LYS A 1 86 ? -17.486 -7.744 9.945 1.00 93.50 86 LYS A N 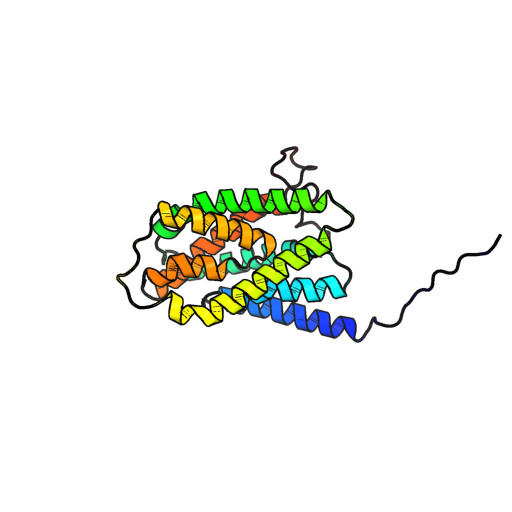1
ATOM 646 C CA . LYS A 1 86 ? -16.873 -7.313 11.215 1.00 93.50 86 LYS A CA 1
ATOM 647 C C . LYS A 1 86 ? -16.201 -5.941 11.108 1.00 93.50 86 LYS A C 1
ATOM 649 O O . LYS A 1 86 ? -15.089 -5.738 11.586 1.00 93.50 86 LYS A O 1
ATOM 654 N N . TRP A 1 87 ? -16.847 -4.982 10.449 1.00 95.00 87 TRP A N 1
ATOM 655 C CA . TRP A 1 87 ? -16.260 -3.669 10.150 1.00 95.00 87 TRP A CA 1
ATOM 656 C C . TRP A 1 87 ? -17.234 -2.514 10.352 1.00 95.00 87 TRP A C 1
ATOM 658 O O . TRP A 1 87 ? -18.453 -2.661 10.269 1.00 95.00 87 TRP A O 1
ATOM 668 N N . ARG A 1 88 ? -16.671 -1.319 10.532 1.00 94.62 88 ARG A N 1
ATOM 669 C CA . ARG A 1 88 ? -17.400 -0.052 10.594 1.00 94.62 88 ARG A CA 1
ATOM 670 C C . ARG A 1 88 ? -17.301 0.666 9.243 1.00 94.62 88 ARG A C 1
ATOM 672 O O . ARG A 1 88 ? -16.233 1.158 8.875 1.00 94.62 88 ARG A O 1
ATOM 679 N N . LYS A 1 89 ? -18.400 0.704 8.479 1.00 94.38 89 LYS A N 1
ATOM 680 C CA . LYS A 1 89 ? -18.437 1.206 7.084 1.00 94.38 89 LYS A CA 1
ATOM 681 C C . LYS A 1 89 ? -18.136 2.704 6.979 1.00 94.38 89 LYS A C 1
ATOM 683 O O . LYS A 1 89 ? -17.643 3.166 5.952 1.00 94.38 89 LYS A O 1
ATOM 688 N N . GLU A 1 90 ? -18.403 3.451 8.041 1.00 93.56 90 GLU A N 1
ATOM 689 C CA . GLU A 1 90 ? -18.149 4.883 8.166 1.00 93.56 90 GLU A CA 1
ATOM 690 C C . GLU A 1 90 ? -16.677 5.204 7.896 1.00 93.56 90 GLU A C 1
ATOM 692 O O . GLU A 1 90 ? -16.376 6.158 7.183 1.00 93.56 90 GLU A O 1
ATOM 697 N N . ASN A 1 91 ? -15.760 4.359 8.375 1.00 94.62 91 ASN A N 1
ATOM 698 C CA . ASN A 1 91 ? -14.327 4.539 8.154 1.00 94.62 91 ASN A CA 1
ATOM 699 C C . ASN A 1 91 ? -13.971 4.540 6.669 1.00 94.62 91 ASN A C 1
ATOM 701 O O . ASN A 1 91 ? -13.263 5.433 6.205 1.00 94.62 91 ASN A O 1
ATOM 705 N N . LEU A 1 92 ? -14.524 3.586 5.916 1.00 95.94 92 LEU A N 1
ATOM 706 C CA . LEU A 1 92 ? -14.363 3.555 4.470 1.00 95.94 92 LEU A CA 1
ATOM 707 C C . LEU A 1 92 ? -15.012 4.787 3.834 1.00 95.94 92 LEU A C 1
ATOM 709 O O . LEU A 1 92 ? -14.357 5.469 3.059 1.00 95.94 92 LEU A O 1
ATOM 713 N N . LYS A 1 93 ? -16.254 5.129 4.198 1.00 96.88 93 LYS A N 1
ATOM 714 C CA . LYS A 1 93 ? -16.975 6.289 3.642 1.00 96.88 93 LYS A CA 1
ATOM 715 C C . LYS A 1 93 ? -16.183 7.598 3.762 1.00 96.88 93 LYS A C 1
ATOM 717 O O . LYS A 1 93 ? -16.200 8.404 2.834 1.00 96.88 93 LYS A O 1
ATOM 722 N N . PHE A 1 94 ? -15.511 7.827 4.889 1.00 96.06 94 PHE A N 1
ATOM 723 C CA . PHE A 1 94 ? -14.762 9.064 5.117 1.00 96.06 94 PHE A CA 1
ATOM 724 C C . PHE A 1 94 ? -13.405 9.098 4.408 1.00 96.06 94 PHE A C 1
ATOM 726 O O . PHE A 1 94 ? -12.988 10.172 3.976 1.00 96.06 94 PHE A O 1
ATOM 733 N N . LEU A 1 95 ? -12.738 7.949 4.271 1.00 96.62 95 LEU A N 1
ATOM 734 C CA . LEU A 1 95 ? -11.428 7.834 3.619 1.00 96.62 95 LEU A CA 1
ATOM 735 C C . LEU A 1 95 ? -11.535 7.725 2.092 1.00 96.62 95 LEU A C 1
ATOM 737 O O . LEU A 1 95 ? -10.696 8.267 1.375 1.00 96.62 95 LEU A O 1
ATOM 741 N N . LEU A 1 96 ? -12.565 7.040 1.589 1.00 96.81 96 LEU A N 1
ATOM 742 C CA . LEU A 1 96 ? -12.693 6.613 0.193 1.00 96.81 96 LEU A CA 1
ATOM 743 C C . LEU A 1 96 ? -12.556 7.754 -0.832 1.00 96.81 96 LEU A C 1
ATOM 745 O O . LEU A 1 96 ? -11.780 7.576 -1.770 1.00 96.81 96 LEU A O 1
ATOM 749 N N . PRO A 1 97 ? -13.206 8.929 -0.679 1.00 97.00 97 PRO A N 1
ATOM 750 C CA . PRO A 1 97 ? -13.057 10.017 -1.649 1.00 97.00 97 PRO A CA 1
ATOM 751 C C . PRO A 1 97 ? -11.609 10.510 -1.750 1.00 97.00 97 PRO A C 1
ATOM 753 O O . PRO A 1 97 ? -11.101 10.749 -2.844 1.00 97.00 97 PRO A O 1
ATOM 756 N N . GLY A 1 98 ? -10.928 10.609 -0.604 1.00 97.12 98 GLY A N 1
ATOM 757 C CA . GLY A 1 98 ? -9.519 10.975 -0.547 1.00 97.12 98 GLY A CA 1
ATOM 758 C C . GLY A 1 98 ? -8.628 9.897 -1.155 1.00 97.12 98 GLY A C 1
ATOM 759 O O . GLY A 1 98 ? -7.750 10.216 -1.946 1.00 97.12 98 GLY A O 1
ATOM 760 N N . VAL A 1 99 ? -8.883 8.622 -0.844 1.00 97.62 99 VAL A N 1
ATOM 761 C CA . VAL A 1 99 ? -8.132 7.480 -1.395 1.00 97.62 99 VAL A CA 1
ATOM 762 C C . VAL A 1 99 ? -8.189 7.467 -2.916 1.00 97.62 99 VAL A C 1
ATOM 764 O O . VAL A 1 99 ? -7.144 7.354 -3.550 1.00 97.62 99 VAL A O 1
ATOM 767 N N . VAL A 1 100 ? -9.374 7.634 -3.505 1.00 97.19 100 VAL A N 1
ATOM 768 C CA . VAL A 1 100 ? -9.538 7.690 -4.965 1.00 97.19 100 VAL A CA 1
ATOM 769 C C . VAL A 1 100 ? -8.730 8.847 -5.554 1.00 97.19 100 VAL A C 1
ATOM 771 O O . VAL A 1 100 ? -7.940 8.631 -6.472 1.00 97.19 100 VAL A O 1
ATOM 774 N N . ALA A 1 101 ? -8.856 10.054 -4.994 1.00 97.31 101 ALA A N 1
ATOM 775 C CA . ALA A 1 101 ? -8.098 11.217 -5.456 1.00 97.31 101 ALA A CA 1
ATOM 776 C C . ALA A 1 101 ? -6.576 11.013 -5.326 1.00 97.31 101 ALA A C 1
ATOM 778 O O . ALA A 1 101 ? -5.824 11.336 -6.243 1.00 97.31 101 ALA A O 1
ATOM 779 N N . GLY A 1 102 ? -6.122 10.430 -4.215 1.00 97.12 102 GLY A N 1
ATOM 780 C CA . GLY A 1 102 ? -4.714 10.131 -3.967 1.00 97.12 102 GLY A CA 1
ATOM 781 C C . GLY A 1 102 ? -4.147 9.055 -4.893 1.00 97.12 102 GLY A C 1
ATOM 782 O O . GLY A 1 102 ? -3.009 9.189 -5.334 1.00 97.12 102 GLY A O 1
ATOM 783 N N . ILE A 1 103 ? -4.924 8.017 -5.223 1.00 96.38 103 ILE A N 1
ATOM 784 C CA . ILE A 1 103 ? -4.530 6.993 -6.205 1.00 96.38 103 ILE A CA 1
ATOM 785 C C . ILE A 1 103 ? -4.376 7.631 -7.583 1.00 96.38 103 ILE A C 1
ATOM 787 O O . ILE A 1 103 ? -3.336 7.461 -8.212 1.00 96.38 103 ILE A O 1
ATOM 791 N N . ILE A 1 104 ? -5.365 8.413 -8.027 1.00 94.19 104 ILE A N 1
ATOM 792 C CA . ILE A 1 104 ? -5.298 9.109 -9.319 1.00 94.19 104 ILE A CA 1
ATOM 793 C C . ILE A 1 104 ? -4.060 10.009 -9.357 1.00 94.19 104 ILE A C 1
ATOM 795 O O . ILE A 1 104 ? -3.284 9.937 -10.308 1.00 94.19 104 ILE A O 1
ATOM 799 N N . LEU A 1 105 ? -3.824 10.806 -8.311 1.00 95.25 105 LEU A N 1
ATOM 800 C CA . LEU A 1 105 ? -2.650 11.673 -8.227 1.00 95.25 105 LEU A CA 1
ATOM 801 C C . LEU A 1 105 ? -1.340 10.874 -8.259 1.00 95.25 105 LEU A C 1
ATOM 803 O O . LEU A 1 105 ? -0.429 11.229 -9.001 1.00 95.25 105 LEU A O 1
ATOM 807 N N . GLY A 1 106 ? -1.254 9.780 -7.500 1.00 93.75 106 GLY A N 1
ATOM 808 C CA . GLY A 1 106 ? -0.077 8.915 -7.464 1.00 93.75 106 GLY A CA 1
ATOM 809 C C . GLY A 1 106 ? 0.227 8.277 -8.820 1.00 93.75 106 GLY A C 1
ATOM 810 O O . GLY A 1 106 ? 1.366 8.319 -9.274 1.00 93.75 106 GLY A O 1
ATOM 811 N N . VAL A 1 107 ? -0.791 7.745 -9.499 1.00 91.38 107 VAL A N 1
ATOM 812 C CA . VAL A 1 107 ? -0.661 7.116 -10.824 1.00 91.38 107 VAL A CA 1
ATOM 813 C C . VAL A 1 107 ? -0.221 8.139 -11.869 1.00 91.38 107 VAL A C 1
ATOM 815 O O . VAL A 1 107 ? 0.684 7.862 -12.659 1.00 91.38 107 VAL A O 1
ATOM 818 N N . ASN A 1 108 ? -0.810 9.338 -11.853 1.00 90.31 108 ASN A N 1
ATOM 819 C CA . ASN A 1 108 ? -0.411 10.419 -12.755 1.00 90.31 108 ASN A CA 1
ATOM 820 C C . ASN A 1 108 ? 1.030 10.864 -12.487 1.00 90.31 108 ASN A C 1
ATOM 822 O O . ASN A 1 108 ? 1.782 11.069 -13.435 1.00 90.31 108 ASN A O 1
ATOM 826 N N . LEU A 1 109 ? 1.442 10.949 -11.218 1.00 90.31 109 LEU A N 1
ATOM 827 C CA . LEU A 1 109 ? 2.809 11.320 -10.861 1.00 90.31 109 LEU A CA 1
ATOM 828 C C . LEU A 1 109 ? 3.822 10.264 -11.318 1.00 90.31 109 LEU A C 1
ATOM 830 O O . LEU A 1 109 ? 4.839 10.626 -11.901 1.00 90.31 109 LEU A O 1
ATOM 834 N N . ILE A 1 110 ? 3.540 8.970 -11.121 1.00 87.88 110 ILE A N 1
ATOM 835 C CA . ILE A 1 110 ? 4.415 7.903 -11.635 1.00 87.88 110 ILE A CA 1
ATOM 836 C C . ILE A 1 110 ? 4.462 7.935 -13.168 1.00 87.88 110 ILE A C 1
ATOM 838 O O . ILE A 1 110 ? 5.540 7.809 -13.742 1.00 87.88 110 ILE A O 1
ATOM 842 N N . SER A 1 111 ? 3.322 8.145 -13.832 1.00 85.06 111 SER A N 1
ATOM 843 C CA . SER A 1 111 ? 3.257 8.242 -15.298 1.00 85.06 111 SER A CA 1
ATOM 844 C C . SER A 1 111 ? 4.099 9.401 -15.828 1.00 85.06 111 SER A C 1
ATOM 846 O O . SER A 1 111 ? 4.876 9.222 -16.759 1.00 85.06 111 SER A O 1
ATOM 848 N N . TRP A 1 112 ? 3.981 10.572 -15.201 1.00 84.94 112 TRP A N 1
ATOM 849 C CA . TRP A 1 112 ? 4.754 11.762 -15.546 1.00 84.94 112 TRP A CA 1
ATOM 850 C C . TRP A 1 112 ? 6.257 11.562 -15.304 1.00 84.94 112 TRP A C 1
ATOM 852 O O . TRP A 1 112 ? 7.070 11.926 -16.149 1.00 84.94 112 TRP A O 1
ATOM 862 N N . LEU A 1 113 ? 6.639 10.919 -14.194 1.00 84.56 113 LEU A N 1
ATOM 863 C CA . LEU A 1 113 ? 8.038 10.576 -13.920 1.00 84.56 113 LEU A CA 1
ATOM 864 C C . LEU A 1 113 ? 8.598 9.588 -14.949 1.00 84.56 113 LEU A C 1
ATOM 866 O O . LEU A 1 113 ? 9.730 9.754 -15.391 1.00 84.56 113 LEU A O 1
ATOM 870 N N . ALA A 1 114 ? 7.813 8.588 -15.359 1.00 77.88 114 ALA A N 1
ATOM 871 C CA . ALA A 1 114 ? 8.222 7.600 -16.357 1.00 77.88 114 ALA A CA 1
ATOM 872 C C . ALA A 1 114 ? 8.470 8.213 -17.751 1.00 77.88 114 ALA A C 1
ATOM 874 O O . ALA A 1 114 ? 9.245 7.665 -18.536 1.00 77.88 114 ALA A O 1
ATOM 875 N N . GLU A 1 115 ? 7.848 9.354 -18.069 1.00 76.44 115 GLU A N 1
ATOM 876 C CA . GLU A 1 115 ? 8.105 10.092 -19.313 1.00 76.44 115 GLU A CA 1
ATOM 877 C C . GLU A 1 115 ? 9.489 10.770 -19.316 1.00 76.44 115 GLU A C 1
ATOM 879 O O . GLU A 1 115 ? 10.100 10.901 -20.378 1.00 76.44 115 GLU A O 1
ATOM 884 N N . GLN A 1 116 ? 10.046 11.110 -18.148 1.00 76.62 116 GLN A N 1
ATOM 885 C CA . GLN A 1 116 ? 11.374 11.726 -18.002 1.00 76.62 116 GLN A CA 1
ATOM 886 C C . GLN A 1 116 ? 12.507 10.681 -17.957 1.00 76.62 116 GLN A C 1
ATOM 888 O O . GLN A 1 116 ? 13.313 10.645 -17.028 1.00 76.62 116 GLN A O 1
ATOM 893 N N . ARG A 1 117 ? 12.529 9.807 -18.977 1.00 61.78 117 ARG A N 1
ATOM 894 C CA . ARG A 1 117 ? 13.253 8.519 -19.094 1.00 61.78 117 ARG A CA 1
ATOM 895 C C . ARG A 1 117 ? 14.621 8.372 -18.408 1.00 61.78 117 ARG A C 1
ATOM 897 O O . ARG A 1 117 ? 14.902 7.269 -17.955 1.00 61.78 117 ARG A O 1
ATOM 904 N N . GLU A 1 118 ? 15.464 9.397 -18.341 1.00 66.38 118 GLU A N 1
ATOM 905 C CA . GLU A 1 118 ? 16.852 9.249 -17.872 1.00 66.38 118 GLU A CA 1
ATOM 906 C C . GLU A 1 118 ? 16.997 9.095 -16.343 1.00 66.38 118 GLU A C 1
ATOM 908 O O . GLU A 1 118 ? 17.905 8.392 -15.902 1.00 66.38 118 GLU A O 1
ATOM 913 N N . ASP A 1 119 ? 16.078 9.638 -15.529 1.00 70.38 119 ASP A N 1
ATOM 914 C CA . ASP A 1 119 ? 16.189 9.613 -14.052 1.00 70.38 119 ASP A CA 1
ATOM 915 C C . ASP A 1 119 ? 14.964 9.030 -13.316 1.00 70.38 119 ASP A C 1
ATOM 917 O O . ASP A 1 119 ? 14.934 8.968 -12.082 1.00 70.38 119 ASP A O 1
ATOM 921 N N . SER A 1 120 ? 13.960 8.541 -14.047 1.00 77.94 120 SER A N 1
ATOM 922 C CA . SER A 1 120 ? 12.683 8.075 -13.480 1.00 77.94 120 SER A CA 1
ATOM 923 C C . SER A 1 120 ? 12.837 7.011 -12.375 1.00 77.94 120 SER A C 1
ATOM 925 O O . SER A 1 120 ? 12.322 7.187 -11.267 1.00 77.94 120 SER A O 1
ATOM 927 N N . THR A 1 121 ? 13.620 5.952 -12.615 1.00 80.62 121 THR A N 1
ATOM 928 C CA . THR A 1 121 ? 13.876 4.870 -11.646 1.00 80.62 121 THR A CA 1
ATOM 929 C C . THR A 1 121 ? 14.571 5.385 -10.383 1.00 80.62 121 THR A C 1
ATOM 931 O O . THR A 1 121 ? 14.236 4.977 -9.269 1.00 80.62 121 THR A O 1
ATOM 934 N N . ARG A 1 122 ? 15.506 6.335 -10.516 1.00 85.50 122 ARG A N 1
ATOM 935 C CA . ARG A 1 122 ? 16.208 6.935 -9.368 1.00 85.50 122 ARG A CA 1
ATOM 936 C C . ARG A 1 122 ? 15.268 7.770 -8.510 1.00 85.50 122 ARG A C 1
ATOM 938 O O . ARG A 1 122 ? 15.302 7.640 -7.287 1.00 85.50 122 ARG A O 1
ATOM 945 N N . ILE A 1 123 ? 14.408 8.575 -9.132 1.00 87.31 123 ILE A N 1
ATOM 946 C CA . ILE A 1 123 ? 13.433 9.407 -8.417 1.00 87.31 123 ILE A CA 1
ATOM 947 C C . ILE A 1 123 ? 12.414 8.525 -7.687 1.00 87.31 123 ILE A C 1
ATOM 949 O O . ILE A 1 123 ? 12.147 8.754 -6.509 1.00 87.31 123 ILE A O 1
ATOM 953 N N . ILE A 1 124 ? 11.889 7.480 -8.334 1.00 87.25 124 ILE A N 1
ATOM 954 C CA . ILE A 1 124 ? 10.940 6.552 -7.697 1.00 87.25 124 ILE A CA 1
ATOM 955 C C . ILE A 1 124 ? 11.608 5.817 -6.527 1.00 87.25 124 ILE A C 1
ATOM 957 O O . ILE A 1 124 ? 11.028 5.754 -5.443 1.00 87.25 124 ILE A O 1
ATOM 961 N N . ASN A 1 125 ? 12.844 5.334 -6.694 1.00 87.94 125 ASN A N 1
ATOM 962 C CA . ASN A 1 125 ? 13.622 4.738 -5.602 1.00 87.94 125 ASN A CA 1
ATOM 963 C C . ASN A 1 125 ? 13.812 5.710 -4.433 1.00 87.94 125 ASN A C 1
ATOM 965 O O . ASN A 1 125 ? 13.631 5.324 -3.278 1.00 87.94 125 ASN A O 1
ATOM 969 N N . PHE A 1 126 ? 14.143 6.970 -4.722 1.00 91.06 126 PHE A N 1
ATOM 970 C CA . PHE A 1 126 ? 14.293 8.005 -3.705 1.00 91.06 126 PHE A CA 1
ATOM 971 C C . PHE A 1 126 ? 12.981 8.248 -2.951 1.00 91.06 126 PHE A C 1
ATOM 973 O O . PHE A 1 126 ? 12.981 8.251 -1.723 1.00 91.06 126 PHE A O 1
ATOM 980 N N . VAL A 1 127 ? 11.850 8.363 -3.655 1.00 91.12 127 VAL A N 1
ATOM 981 C CA . VAL A 1 127 ? 10.522 8.527 -3.037 1.00 91.12 127 VAL A CA 1
ATOM 982 C C . VAL A 1 127 ? 10.174 7.331 -2.147 1.00 91.12 127 VAL A C 1
ATOM 984 O O . VAL A 1 127 ? 9.756 7.526 -1.006 1.00 91.12 127 VAL A O 1
ATOM 987 N N . ILE A 1 128 ? 10.389 6.099 -2.615 1.00 90.06 128 ILE A N 1
ATOM 988 C CA . ILE A 1 128 ? 10.155 4.882 -1.819 1.00 90.06 128 ILE A CA 1
ATOM 989 C C . ILE A 1 128 ? 11.067 4.856 -0.585 1.00 90.06 128 ILE A C 1
ATOM 991 O O . ILE A 1 128 ? 10.609 4.521 0.509 1.00 90.06 128 ILE A O 1
ATOM 995 N N . GLY A 1 129 ? 12.331 5.263 -0.730 1.00 90.38 129 GLY A N 1
ATOM 996 C CA . GLY A 1 129 ? 13.283 5.392 0.373 1.00 90.38 129 GLY A CA 1
ATOM 997 C C . GLY A 1 129 ? 12.849 6.428 1.412 1.00 90.38 129 GLY A C 1
ATOM 998 O O . GLY A 1 129 ? 12.842 6.133 2.606 1.00 90.38 129 GLY A O 1
ATOM 999 N N . VAL A 1 130 ? 12.411 7.612 0.977 1.00 92.44 130 VAL A N 1
ATOM 1000 C CA . VAL A 1 130 ? 11.864 8.655 1.861 1.00 92.44 130 VAL A CA 1
ATOM 1001 C C . VAL A 1 130 ? 10.632 8.142 2.601 1.00 92.44 130 VAL A C 1
ATOM 1003 O O . VAL A 1 130 ? 10.541 8.302 3.817 1.00 92.44 130 VAL A O 1
ATOM 1006 N N . ILE A 1 131 ? 9.710 7.473 1.903 1.00 91.06 131 ILE A N 1
ATOM 1007 C CA . ILE A 1 131 ? 8.531 6.850 2.516 1.00 91.06 131 ILE A CA 1
ATOM 1008 C C . ILE A 1 131 ? 8.956 5.834 3.590 1.00 91.06 131 ILE A C 1
ATOM 1010 O O . ILE A 1 131 ? 8.417 5.858 4.696 1.00 91.06 131 ILE A O 1
ATOM 1014 N N . ALA A 1 132 ? 9.956 4.993 3.310 1.00 89.00 132 ALA A N 1
ATOM 1015 C CA . ALA A 1 132 ? 10.472 4.023 4.274 1.00 89.00 132 ALA A CA 1
ATOM 1016 C C . ALA A 1 132 ? 11.068 4.698 5.523 1.00 89.00 132 ALA A C 1
ATOM 1018 O O . ALA A 1 132 ? 10.784 4.274 6.644 1.00 89.00 132 ALA A O 1
ATOM 1019 N N . VAL A 1 133 ? 11.837 5.779 5.361 1.00 90.62 133 VAL A N 1
ATOM 1020 C CA . VAL A 1 133 ? 12.385 6.552 6.491 1.00 90.62 133 VAL A CA 1
ATOM 1021 C C . VAL A 1 133 ? 11.267 7.196 7.310 1.00 90.62 133 VAL A C 1
ATOM 1023 O O . VAL A 1 133 ? 11.265 7.085 8.537 1.00 90.62 133 VAL A O 1
ATOM 1026 N N . LEU A 1 134 ? 10.279 7.815 6.657 1.00 89.81 134 LEU A N 1
ATOM 1027 C CA . LEU A 1 134 ? 9.115 8.394 7.334 1.00 89.81 134 LEU A CA 1
ATOM 1028 C C . LEU A 1 134 ? 8.347 7.343 8.144 1.00 89.81 134 LEU A C 1
ATOM 1030 O O . LEU A 1 134 ? 7.838 7.654 9.219 1.00 89.81 134 LEU A O 1
ATOM 1034 N N . PHE A 1 135 ? 8.297 6.095 7.677 1.00 85.88 135 PHE A N 1
ATOM 1035 C CA . PHE A 1 135 ? 7.696 4.999 8.433 1.00 85.88 135 PHE A CA 1
ATOM 1036 C C . PHE A 1 135 ? 8.493 4.614 9.669 1.00 85.88 1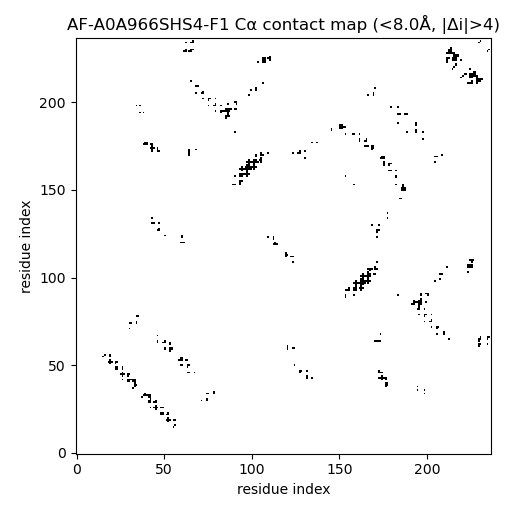35 PHE A C 1
ATOM 1038 O O . PHE A 1 135 ? 7.891 4.384 10.716 1.00 85.88 135 PHE A O 1
ATOM 1045 N N . VAL A 1 136 ? 9.824 4.571 9.581 1.00 88.31 136 VAL A N 1
ATOM 1046 C CA . VAL A 1 136 ? 10.674 4.335 10.757 1.00 88.31 136 VAL A CA 1
ATOM 1047 C C . VAL A 1 136 ? 10.442 5.434 11.791 1.00 88.31 136 VAL A C 1
ATOM 1049 O O . VAL A 1 136 ? 10.196 5.134 12.959 1.00 88.31 136 VAL A O 1
ATOM 1052 N N . VAL A 1 137 ? 10.421 6.698 11.360 1.00 89.12 137 VAL A N 1
ATOM 1053 C CA . VAL A 1 137 ? 10.115 7.837 12.237 1.00 89.12 137 VAL A CA 1
ATOM 1054 C C . VAL A 1 137 ? 8.724 7.689 12.854 1.00 89.12 137 VAL A C 1
ATOM 1056 O O . VAL A 1 137 ? 8.588 7.773 14.072 1.00 89.12 137 VAL A O 1
ATOM 1059 N N . PHE A 1 138 ? 7.699 7.389 12.052 1.00 88.12 138 PHE A N 1
ATOM 1060 C CA . PHE A 1 138 ? 6.346 7.143 12.552 1.00 88.12 138 PHE A CA 1
ATOM 1061 C C . PHE A 1 138 ? 6.315 6.022 13.597 1.00 88.12 138 PHE A C 1
ATOM 1063 O O . PHE A 1 138 ? 5.681 6.179 14.637 1.00 88.12 138 PHE A O 1
ATOM 1070 N N . GLN A 1 139 ? 7.011 4.911 13.353 1.00 86.56 139 GLN A N 1
ATOM 1071 C CA . GLN A 1 139 ? 7.041 3.771 14.262 1.00 86.56 139 GLN A CA 1
ATOM 1072 C C . GLN A 1 139 ? 7.663 4.139 15.615 1.00 86.56 139 GLN A C 1
ATOM 1074 O O . GLN A 1 139 ? 7.142 3.716 16.646 1.00 86.56 139 GLN A O 1
ATOM 1079 N N . LEU A 1 140 ? 8.724 4.952 15.620 1.00 88.00 140 LEU A N 1
ATOM 1080 C CA . LEU A 1 140 ? 9.356 5.460 16.843 1.00 88.00 140 LEU A CA 1
ATOM 1081 C C . LEU A 1 140 ? 8.483 6.507 17.553 1.00 88.00 140 LEU A C 1
ATOM 1083 O O . LEU A 1 140 ? 8.424 6.556 18.781 1.00 88.00 140 LEU A O 1
ATOM 1087 N N . SER A 1 141 ? 7.764 7.337 16.797 1.00 86.38 141 SER A N 1
ATOM 1088 C CA . SER A 1 141 ? 6.893 8.383 17.343 1.00 86.38 141 SER A CA 1
ATOM 1089 C C . SER A 1 141 ? 5.492 7.895 17.720 1.00 86.38 141 SER A C 1
ATOM 1091 O O . SER A 1 141 ? 4.753 8.641 18.363 1.00 86.38 141 SER A O 1
ATOM 1093 N N . ARG A 1 142 ? 5.103 6.665 17.363 1.00 84.50 142 ARG A N 1
ATOM 1094 C CA . ARG A 1 142 ? 3.719 6.171 17.489 1.00 84.50 142 ARG A CA 1
ATOM 1095 C C . ARG A 1 142 ? 3.160 6.301 18.909 1.00 84.50 142 ARG A C 1
ATOM 1097 O O . ARG A 1 142 ? 2.021 6.711 19.086 1.00 84.50 142 ARG A O 1
ATOM 1104 N N . GLU A 1 143 ? 3.964 5.990 19.924 1.00 83.00 143 GLU A N 1
ATOM 1105 C CA . GLU A 1 143 ? 3.533 6.012 21.329 1.00 83.00 143 GLU A CA 1
ATOM 1106 C C . GLU A 1 143 ? 3.237 7.437 21.798 1.00 83.00 143 GLU A C 1
ATOM 1108 O O . GLU A 1 143 ? 2.327 7.672 22.590 1.00 83.00 143 GLU A O 1
ATOM 1113 N N . HIS A 1 144 ? 3.965 8.405 21.243 1.00 82.38 144 HIS A N 1
ATOM 1114 C CA . HIS A 1 144 ? 3.764 9.822 21.504 1.00 82.38 144 HIS A CA 1
ATOM 1115 C C . HIS A 1 144 ? 2.574 10.386 20.720 1.00 82.38 144 HIS A C 1
ATOM 1117 O O . HIS A 1 144 ? 1.841 11.219 21.251 1.00 82.38 144 HIS A O 1
ATOM 1123 N N . LEU A 1 145 ? 2.366 9.924 19.483 1.00 80.44 145 LEU A N 1
ATOM 1124 C CA . LEU A 1 145 ? 1.269 10.353 18.609 1.00 80.44 145 LEU A CA 1
ATOM 1125 C C . LEU A 1 145 ? -0.098 9.865 19.098 1.00 80.44 145 LEU A C 1
ATOM 1127 O O . LEU A 1 145 ? -1.089 10.576 18.962 1.00 80.44 145 LEU A O 1
ATOM 1131 N N . PHE A 1 146 ? -0.155 8.672 19.690 1.00 81.62 146 PHE A N 1
ATOM 1132 C CA . PHE A 1 146 ? -1.394 8.066 20.182 1.00 81.62 146 PHE A CA 1
ATOM 1133 C C . PHE A 1 146 ? -1.655 8.322 21.678 1.00 81.62 146 PHE A C 1
ATOM 1135 O O . PHE A 1 146 ? -2.389 7.564 22.315 1.00 81.62 146 PHE A O 1
ATOM 1142 N N . LYS A 1 147 ? -1.075 9.394 22.245 1.00 74.00 147 LYS A N 1
ATOM 1143 C CA . LYS A 1 147 ? -1.292 9.803 23.643 1.00 74.00 147 LYS A CA 1
ATOM 1144 C C . LYS A 1 147 ? -2.779 10.008 23.969 1.00 74.00 147 LYS A C 1
ATOM 1146 O O . LYS A 1 147 ? -3.602 10.330 23.114 1.00 74.00 147 LYS A O 1
ATOM 1151 N N . ALA A 1 148 ? -3.118 9.784 25.238 1.00 59.34 148 ALA A N 1
ATOM 1152 C CA . ALA A 1 148 ? -4.490 9.673 25.714 1.00 59.34 148 ALA A CA 1
ATOM 1153 C C . ALA A 1 148 ? -5.288 10.988 25.589 1.00 59.34 148 ALA A C 1
ATOM 1155 O O . ALA A 1 148 ? -5.105 11.908 26.378 1.00 59.34 148 ALA A O 1
ATOM 1156 N N . GLY A 1 149 ? -6.203 11.041 24.618 1.00 73.06 149 GLY A N 1
ATOM 1157 C CA . GLY A 1 149 ? -7.337 11.976 24.568 1.00 73.06 149 GLY A CA 1
ATOM 1158 C C . GLY A 1 149 ? -8.679 11.236 24.544 1.00 73.06 149 GLY A C 1
ATOM 1159 O O . GLY A 1 149 ? -8.724 10.028 24.786 1.00 73.06 149 GLY A O 1
ATOM 1160 N N . GLU A 1 150 ? -9.768 11.930 24.226 1.00 80.75 150 GLU A N 1
ATOM 1161 C CA . GLU A 1 150 ? -11.057 11.288 23.930 1.00 80.75 150 GLU A CA 1
ATOM 1162 C C . GLU A 1 150 ? -10.973 10.429 22.651 1.00 80.75 150 GLU A C 1
ATOM 1164 O O . GLU A 1 150 ? -10.168 10.736 21.762 1.00 80.75 150 GLU A O 1
ATOM 1169 N N . PRO A 1 151 ? -11.773 9.350 22.526 1.00 83.69 151 PRO A N 1
ATOM 1170 C CA . PRO A 1 151 ? -11.834 8.566 21.300 1.00 83.69 151 PRO A CA 1
ATOM 1171 C C . PRO A 1 151 ? -12.189 9.449 20.100 1.00 83.69 151 PRO A C 1
ATOM 1173 O O . PRO A 1 151 ? -13.189 10.169 20.096 1.00 83.69 151 PRO A O 1
ATOM 1176 N N . PHE A 1 152 ? -11.371 9.373 19.057 1.00 87.69 152 PHE A N 1
ATOM 1177 C CA . PHE A 1 152 ? -11.579 10.137 17.836 1.00 87.69 152 PHE A CA 1
ATOM 1178 C C . PHE A 1 152 ? -12.871 9.710 17.127 1.00 87.69 152 PHE A C 1
ATOM 1180 O O . PHE A 1 152 ? -13.086 8.521 16.879 1.00 87.69 152 PHE A O 1
ATOM 1187 N N . GLN A 1 153 ? -13.701 10.681 16.736 1.00 89.06 153 GLN A N 1
ATOM 1188 C CA . GLN A 1 153 ? -14.859 10.430 15.881 1.00 89.06 153 GLN A CA 1
ATOM 1189 C C . GLN A 1 153 ? -14.529 10.695 14.404 1.00 89.06 153 GLN A C 1
ATOM 1191 O O . GLN A 1 153 ? -14.196 11.832 14.041 1.00 89.06 153 GLN A O 1
ATOM 1196 N N . PRO A 1 154 ? -14.640 9.676 13.533 1.00 90.44 154 PRO A N 1
ATOM 1197 C CA . PRO A 1 154 ? -14.252 9.802 12.139 1.00 90.44 154 PRO A CA 1
ATOM 1198 C C . PRO A 1 154 ? -15.168 10.780 11.395 1.00 90.44 154 PRO A C 1
ATOM 1200 O O . PRO A 1 154 ? -16.381 10.806 11.592 1.00 90.44 154 PRO A O 1
ATOM 1203 N N . ASN A 1 155 ? -14.575 11.608 10.535 1.00 93.75 155 ASN A N 1
ATOM 1204 C CA . ASN A 1 155 ? -15.281 12.624 9.758 1.00 93.75 155 ASN A CA 1
ATOM 1205 C C . ASN A 1 155 ? -14.544 12.921 8.443 1.00 93.75 155 ASN A C 1
ATOM 1207 O O . ASN A 1 155 ? -13.372 12.579 8.289 1.00 93.75 155 ASN A O 1
ATOM 1211 N N . HIS A 1 156 ? -15.205 13.606 7.507 1.00 93.00 156 HIS A N 1
ATOM 1212 C CA . HIS A 1 156 ? -14.611 13.957 6.211 1.00 93.00 156 HIS A CA 1
ATOM 1213 C C . HIS A 1 156 ? -13.439 14.945 6.311 1.00 93.00 156 HIS A C 1
ATOM 1215 O O . HIS A 1 156 ? -12.525 14.870 5.494 1.00 93.00 156 HIS A O 1
ATOM 1221 N N . ARG A 1 157 ? -13.425 15.845 7.306 1.00 93.06 157 ARG A N 1
ATOM 1222 C CA . ARG A 1 157 ? -12.382 16.882 7.434 1.00 93.06 157 ARG A CA 1
ATOM 1223 C C . ARG A 1 157 ? -11.002 16.270 7.659 1.00 93.06 157 ARG A C 1
ATOM 1225 O O . ARG A 1 157 ? -10.024 16.780 7.131 1.00 93.06 157 ARG A O 1
ATOM 1232 N N . LEU A 1 158 ? -10.941 15.174 8.413 1.00 92.81 158 LEU A N 1
ATOM 1233 C CA . LEU A 1 158 ? -9.708 14.422 8.659 1.00 92.81 158 LEU A CA 1
ATOM 1234 C C . LEU A 1 158 ? -9.584 13.190 7.754 1.00 92.81 158 LEU A C 1
ATOM 1236 O O . LEU A 1 158 ? -8.477 12.813 7.380 1.00 92.81 158 LEU A O 1
ATOM 1240 N N . GLY A 1 159 ? -10.709 12.593 7.352 1.00 94.38 159 GLY A N 1
ATOM 1241 C CA . GLY A 1 159 ? -10.741 11.415 6.487 1.00 94.38 159 GLY A CA 1
ATOM 1242 C C . GLY A 1 159 ? -10.271 11.694 5.064 1.00 94.38 159 GLY A C 1
ATOM 1243 O O . GLY A 1 159 ? -9.503 10.910 4.522 1.00 94.38 159 GLY A O 1
ATOM 1244 N N . ILE A 1 160 ? -10.648 12.826 4.465 1.00 96.62 160 ILE A N 1
ATOM 1245 C CA . ILE A 1 160 ? -10.227 13.163 3.098 1.00 96.62 160 ILE A CA 1
ATOM 1246 C C . ILE A 1 160 ? -8.707 13.370 2.998 1.00 96.62 160 ILE A C 1
ATOM 1248 O O . ILE A 1 160 ? -8.099 12.667 2.193 1.00 96.62 160 ILE A O 1
ATOM 1252 N N . PRO A 1 161 ? -8.055 14.258 3.779 1.00 96.81 161 PRO A N 1
ATOM 1253 C CA . PRO A 1 161 ? -6.608 14.448 3.662 1.00 96.81 161 PRO A CA 1
ATOM 1254 C C . PRO A 1 161 ? -5.836 13.171 4.007 1.00 96.81 161 PRO A C 1
ATOM 1256 O O . PRO A 1 161 ? -4.910 12.811 3.285 1.00 96.81 161 PRO A O 1
ATOM 1259 N N . CYS A 1 162 ? -6.267 12.431 5.037 1.00 95.88 162 CYS A N 1
ATOM 1260 C CA . CYS A 1 162 ? -5.688 11.129 5.360 1.00 95.88 162 CYS A CA 1
ATOM 1261 C C . CYS A 1 162 ? -5.830 10.145 4.189 1.00 95.88 162 CYS A C 1
ATOM 1263 O O . CYS A 1 162 ? -4.851 9.521 3.788 1.00 95.88 162 CYS A O 1
ATOM 1265 N N . GLY A 1 163 ? -7.017 10.069 3.584 1.00 97.06 163 GLY A N 1
ATOM 1266 C CA . GLY A 1 163 ? -7.295 9.250 2.411 1.00 97.06 163 GLY A CA 1
ATOM 1267 C C . GLY A 1 163 ? -6.424 9.622 1.212 1.00 97.06 163 GLY A C 1
ATOM 1268 O O . GLY A 1 163 ? -5.876 8.728 0.575 1.00 97.06 163 GLY A O 1
ATOM 1269 N N . VAL A 1 164 ? -6.228 10.916 0.929 1.00 97.81 164 VAL A N 1
ATOM 1270 C CA . VAL A 1 164 ? -5.329 11.379 -0.147 1.00 97.81 164 VAL A CA 1
ATOM 1271 C C . VAL A 1 164 ? -3.909 10.895 0.108 1.00 97.81 164 VAL A C 1
ATOM 1273 O O . VAL A 1 164 ? -3.318 10.251 -0.759 1.00 97.81 164 VAL A O 1
ATOM 1276 N N . SER A 1 165 ? -3.377 11.124 1.311 1.00 95.94 165 SER A N 1
ATOM 1277 C CA . SER A 1 165 ? -2.046 10.642 1.680 1.00 95.94 165 SER A CA 1
ATOM 1278 C C . SER A 1 165 ? -1.952 9.117 1.566 1.00 95.94 165 SER A C 1
ATOM 1280 O O . SER A 1 165 ? -0.969 8.603 1.032 1.00 95.94 165 SER A O 1
ATOM 1282 N N . MET A 1 166 ? -2.980 8.384 2.013 1.00 95.69 166 MET A N 1
ATOM 1283 C CA . MET A 1 166 ? -3.051 6.926 1.891 1.00 95.69 166 MET A CA 1
ATOM 1284 C C . MET A 1 166 ? -3.011 6.488 0.427 1.00 95.69 166 MET A C 1
ATOM 1286 O O . MET A 1 166 ? -2.251 5.584 0.094 1.00 95.69 166 MET A O 1
ATOM 1290 N N . GLY A 1 167 ? -3.792 7.120 -0.450 1.00 96.50 167 GLY A N 1
ATOM 1291 C CA . GLY A 1 167 ? -3.824 6.803 -1.876 1.00 96.50 167 GLY A CA 1
ATOM 1292 C C . GLY A 1 167 ? -2.466 7.016 -2.545 1.00 96.50 167 GLY A C 1
ATOM 1293 O O . GLY A 1 167 ? -1.964 6.111 -3.213 1.00 96.50 167 GLY A O 1
ATOM 1294 N N . VAL A 1 168 ? -1.820 8.158 -2.289 1.00 95.75 168 VAL A N 1
ATOM 1295 C CA . VAL A 1 168 ? -0.496 8.481 -2.850 1.00 95.75 168 VAL A CA 1
ATOM 1296 C C . VAL A 1 168 ? 0.562 7.493 -2.359 1.00 95.75 168 VAL A C 1
ATOM 1298 O O . VAL A 1 168 ? 1.209 6.822 -3.163 1.00 95.75 168 VAL A O 1
ATOM 1301 N N . VAL A 1 169 ? 0.703 7.331 -1.041 1.00 94.25 169 VAL A N 1
ATOM 1302 C CA . VAL A 1 169 ? 1.723 6.450 -0.445 1.00 94.25 169 VAL A CA 1
ATOM 1303 C C . VAL A 1 169 ? 1.481 4.981 -0.807 1.00 94.25 169 VAL A C 1
ATOM 1305 O O . VAL A 1 169 ? 2.429 4.235 -1.059 1.00 94.25 169 VAL A O 1
ATOM 1308 N N . SER A 1 170 ? 0.219 4.547 -0.890 1.00 94.06 170 SER A N 1
ATOM 1309 C CA . SER A 1 170 ? -0.129 3.194 -1.342 1.00 94.06 170 SER A CA 1
ATOM 1310 C C . SER A 1 170 ? 0.227 2.949 -2.807 1.00 94.06 170 SER A C 1
ATOM 1312 O O . SER A 1 170 ? 0.535 1.814 -3.174 1.00 94.06 170 SER A O 1
ATOM 1314 N N . THR A 1 171 ? 0.189 3.982 -3.646 1.00 94.44 171 THR A N 1
ATOM 1315 C CA . THR A 1 171 ? 0.515 3.856 -5.071 1.00 94.44 171 THR A CA 1
ATOM 1316 C C . THR A 1 171 ? 2.020 3.700 -5.284 1.00 94.44 171 THR A C 1
ATOM 1318 O O . THR A 1 171 ? 2.426 2.829 -6.042 1.00 94.44 171 THR A O 1
ATOM 1321 N N . PHE A 1 172 ? 2.850 4.462 -4.564 1.00 91.50 172 PHE A N 1
ATOM 1322 C CA . PHE A 1 172 ? 4.313 4.369 -4.679 1.00 91.50 172 PHE A CA 1
ATOM 1323 C C . PHE A 1 172 ? 4.918 3.167 -3.954 1.00 91.50 172 PHE A C 1
ATOM 1325 O O . PHE A 1 172 ? 5.884 2.582 -4.429 1.00 91.50 172 PHE A O 1
ATOM 1332 N N . ALA A 1 173 ? 4.394 2.831 -2.775 1.00 90.19 173 ALA A N 1
ATOM 1333 C CA . ALA A 1 173 ? 5.075 1.917 -1.862 1.00 90.19 173 ALA A CA 1
ATOM 1334 C C . ALA A 1 173 ? 4.165 0.835 -1.275 1.00 90.19 173 ALA A C 1
ATOM 1336 O O . ALA A 1 173 ? 4.603 0.099 -0.397 1.00 90.19 173 ALA A O 1
ATOM 1337 N N . HIS A 1 174 ? 2.884 0.771 -1.656 1.00 92.00 174 HIS A N 1
ATOM 1338 C CA . HIS A 1 174 ? 1.878 -0.093 -1.008 1.00 92.00 174 HIS A CA 1
ATOM 1339 C C . HIS A 1 174 ? 1.860 0.004 0.530 1.00 92.00 174 HIS A C 1
ATOM 1341 O O . HIS A 1 174 ? 1.377 -0.884 1.228 1.00 92.00 174 HIS A O 1
ATOM 1347 N N . GLY A 1 175 ? 2.372 1.116 1.062 1.00 87.31 175 GLY A N 1
ATOM 1348 C CA . GLY A 1 175 ? 2.750 1.264 2.462 1.00 87.31 175 GLY A CA 1
ATOM 1349 C C . GLY A 1 175 ? 1.787 2.124 3.265 1.00 87.31 175 GLY A C 1
ATOM 1350 O O . GLY A 1 175 ? 2.179 2.688 4.272 1.00 87.31 175 GLY A O 1
ATOM 1351 N N . ALA A 1 176 ? 0.525 2.276 2.861 1.00 89.56 176 ALA A N 1
ATOM 1352 C CA . ALA A 1 176 ? -0.399 3.207 3.525 1.00 89.56 176 ALA A CA 1
ATOM 1353 C C . ALA A 1 176 ? -0.805 2.820 4.970 1.00 89.56 176 ALA A C 1
ATOM 1355 O O . ALA A 1 176 ? -1.629 3.507 5.572 1.00 89.56 176 ALA A O 1
ATOM 1356 N N . GLY A 1 177 ? -0.220 1.757 5.538 1.00 89.50 177 GLY A N 1
ATOM 1357 C CA . GLY A 1 177 ? -0.427 1.260 6.905 1.00 89.50 177 GLY A CA 1
ATOM 1358 C C . GLY A 1 177 ? -0.437 2.351 7.985 1.00 89.50 177 GLY A C 1
ATOM 1359 O O . GLY A 1 177 ? -1.449 2.483 8.671 1.00 89.50 177 GLY A O 1
ATOM 1360 N N . PRO A 1 178 ? 0.623 3.170 8.125 1.00 89.00 178 PRO A N 1
ATOM 1361 C CA . PRO A 1 178 ? 0.728 4.225 9.135 1.00 89.00 178 PRO A CA 1
ATOM 1362 C C . PRO A 1 178 ? -0.353 5.277 9.022 1.00 89.00 178 PRO A C 1
ATOM 1364 O O . PRO A 1 178 ? -0.917 5.708 10.020 1.00 89.00 178 PRO A O 1
ATOM 1367 N N . LEU A 1 179 ? -0.670 5.667 7.791 1.00 91.44 179 LEU A N 1
ATOM 1368 C CA . LEU A 1 179 ? -1.692 6.664 7.524 1.00 91.44 179 LEU A CA 1
ATOM 1369 C C . LEU A 1 179 ? -3.079 6.112 7.876 1.00 91.44 179 LEU A C 1
ATOM 1371 O O . LEU A 1 179 ? -3.851 6.786 8.551 1.00 91.44 179 LEU A O 1
ATOM 1375 N N . GLY A 1 180 ? -3.351 4.848 7.541 1.00 91.25 180 GLY A N 1
ATOM 1376 C CA . GLY A 1 180 ? -4.547 4.151 8.016 1.00 91.25 180 GLY A CA 1
ATOM 1377 C C . GLY A 1 180 ? -4.593 4.044 9.544 1.00 91.25 180 GLY A C 1
ATOM 1378 O O . GLY A 1 180 ? -5.639 4.270 10.151 1.00 91.25 180 GLY A O 1
ATOM 1379 N N . ALA A 1 181 ? -3.455 3.767 10.188 1.00 90.31 181 ALA A N 1
ATOM 1380 C CA . ALA A 1 181 ? -3.349 3.699 11.642 1.00 90.31 181 ALA A CA 1
ATOM 1381 C C . ALA A 1 181 ? -3.630 5.057 12.305 1.00 90.31 181 ALA A C 1
ATOM 1383 O O . ALA A 1 181 ? -4.357 5.096 13.294 1.00 90.31 181 ALA A O 1
ATOM 1384 N N . LEU A 1 182 ? -3.149 6.166 11.732 1.00 90.38 182 LEU A N 1
ATOM 1385 C CA . LEU A 1 182 ? -3.448 7.525 12.203 1.00 90.38 182 LEU A CA 1
ATOM 1386 C C . LEU A 1 182 ? -4.951 7.829 12.221 1.00 90.38 182 LEU A C 1
ATOM 1388 O O . LEU A 1 182 ? -5.404 8.577 13.082 1.00 90.38 182 LEU A O 1
ATOM 1392 N N . PHE A 1 183 ? -5.733 7.238 11.314 1.00 92.38 183 PHE A N 1
ATOM 1393 C CA . PHE A 1 183 ? -7.183 7.430 11.275 1.00 92.38 183 PHE A CA 1
ATOM 1394 C C . PHE A 1 183 ? -7.961 6.427 12.138 1.00 92.38 183 PHE A C 1
ATOM 1396 O O . PHE A 1 183 ? -8.980 6.785 12.731 1.00 92.38 183 PHE A O 1
ATOM 1403 N N . LEU A 1 184 ? -7.517 5.167 12.202 1.00 92.81 184 LEU A N 1
ATOM 1404 C CA . LEU A 1 184 ? -8.265 4.069 12.828 1.00 92.81 184 LEU A CA 1
ATOM 1405 C C . LEU A 1 184 ? -7.902 3.839 14.302 1.00 92.81 184 LEU A C 1
ATOM 1407 O O . LEU A 1 184 ? -8.792 3.550 15.101 1.00 92.81 184 LEU A O 1
ATOM 1411 N N . VAL A 1 185 ? -6.624 3.963 14.681 1.00 91.38 185 VAL A N 1
ATOM 1412 C CA . VAL A 1 185 ? -6.150 3.689 16.054 1.00 91.38 185 VAL A CA 1
ATOM 1413 C C . VAL A 1 185 ? -6.772 4.647 17.079 1.00 91.38 185 VAL A C 1
ATOM 1415 O O . VAL A 1 185 ? -7.277 4.161 18.096 1.00 91.38 185 VAL A O 1
ATOM 1418 N N . PRO A 1 186 ? -6.848 5.974 16.834 1.00 91.12 186 PRO A N 1
ATOM 1419 C CA . PRO A 1 186 ? -7.434 6.907 17.800 1.00 91.12 186 PRO A CA 1
ATOM 1420 C C . PRO A 1 186 ? -8.927 6.681 18.083 1.00 91.12 186 PRO A C 1
ATOM 1422 O O . PRO A 1 186 ? -9.438 7.189 19.077 1.00 91.12 186 PRO A O 1
ATOM 1425 N N . GLN A 1 187 ? -9.636 5.911 17.248 1.00 92.50 187 GLN A N 1
ATOM 1426 C CA . GLN A 1 187 ? -11.059 5.599 17.446 1.00 92.50 187 GLN A CA 1
ATOM 1427 C C . GLN A 1 187 ? -11.309 4.574 18.560 1.00 92.50 187 GLN A C 1
ATOM 1429 O O . GLN A 1 187 ? -12.459 4.375 18.946 1.00 92.50 187 GLN A O 1
ATOM 1434 N N . ARG A 1 188 ? -10.258 3.890 19.049 1.00 91.06 188 ARG A N 1
ATOM 1435 C CA . ARG A 1 188 ? -10.322 2.897 20.143 1.00 91.06 188 ARG A CA 1
ATOM 1436 C C . ARG A 1 188 ? -11.421 1.844 19.957 1.00 91.06 188 ARG A C 1
ATOM 1438 O O . ARG A 1 188 ? -12.113 1.460 20.896 1.00 91.06 188 ARG A O 1
ATOM 1445 N N . MET A 1 189 ? -11.590 1.384 18.719 1.00 91.81 189 MET A N 1
ATOM 1446 C CA . MET A 1 189 ? -12.543 0.326 18.397 1.00 91.81 189 MET A CA 1
ATOM 1447 C C . MET A 1 189 ? -12.146 -0.996 19.080 1.00 91.81 189 MET A C 1
ATOM 1449 O O . MET A 1 189 ? -10.951 -1.257 19.249 1.00 91.81 189 MET A O 1
ATOM 1453 N N . PRO A 1 190 ? -13.113 -1.876 19.402 1.00 93.56 190 PRO A N 1
ATOM 1454 C CA . PRO A 1 190 ? -12.813 -3.246 19.805 1.00 93.56 190 PRO A CA 1
ATOM 1455 C C . PRO A 1 190 ? -11.912 -3.936 18.774 1.00 93.56 190 PRO A C 1
ATOM 1457 O O . PRO A 1 190 ? -12.069 -3.710 17.573 1.00 93.56 190 PRO A O 1
ATOM 1460 N N . LYS A 1 191 ? -10.993 -4.797 19.231 1.00 91.00 191 LYS A N 1
ATOM 1461 C CA . LYS A 1 191 ? -9.949 -5.428 18.398 1.00 91.00 191 LYS A CA 1
ATOM 1462 C C . LYS A 1 191 ? -10.488 -5.996 17.082 1.00 91.00 191 LYS A C 1
ATOM 1464 O O . LYS A 1 191 ? -9.918 -5.737 16.028 1.00 91.00 191 LYS A O 1
ATOM 1469 N N . GLU A 1 192 ? -11.586 -6.743 17.136 1.00 92.25 192 GLU A N 1
ATOM 1470 C CA . GLU A 1 192 ? -12.178 -7.368 15.952 1.00 92.25 192 GLU A CA 1
ATOM 1471 C C . GLU A 1 192 ? -12.706 -6.334 14.947 1.00 92.25 192 GLU A C 1
ATOM 1473 O O . GLU A 1 192 ? -12.410 -6.429 13.758 1.00 92.25 192 GLU A O 1
ATOM 1478 N N . LEU A 1 193 ? -13.390 -5.292 15.432 1.00 94.06 193 LEU A N 1
ATOM 1479 C CA . LEU A 1 193 ? -13.904 -4.202 14.600 1.00 94.06 193 LEU A CA 1
ATOM 1480 C C . LEU A 1 193 ? -12.773 -3.353 14.005 1.00 94.06 193 LEU A C 1
ATOM 1482 O O . LEU A 1 193 ? -12.877 -2.891 12.867 1.00 94.06 193 LEU A O 1
ATOM 1486 N N . PHE A 1 194 ? -11.687 -3.151 14.756 1.00 92.62 194 PHE A N 1
ATOM 1487 C CA . PHE A 1 194 ? -10.487 -2.468 14.276 1.00 92.62 194 PHE A CA 1
ATOM 1488 C C . PHE A 1 194 ? -9.820 -3.249 13.139 1.00 92.62 194 PHE A C 1
ATOM 1490 O O . PHE A 1 194 ? -9.567 -2.683 12.071 1.00 92.62 194 PHE A O 1
ATOM 1497 N N . VAL A 1 195 ? -9.577 -4.549 13.338 1.00 92.56 195 VAL A N 1
ATOM 1498 C CA . VAL A 1 195 ? -8.951 -5.404 12.320 1.00 92.56 195 VAL A CA 1
ATOM 1499 C C . VAL A 1 195 ? -9.847 -5.509 11.088 1.00 92.56 195 VAL A C 1
ATOM 1501 O O . VAL A 1 195 ? -9.374 -5.243 9.985 1.00 92.56 195 VAL A O 1
ATOM 1504 N N . GLY A 1 196 ? -11.144 -5.781 11.249 1.00 93.75 196 GLY A N 1
ATOM 1505 C CA . GLY A 1 196 ? -12.068 -5.866 10.118 1.00 93.75 196 GLY A CA 1
ATOM 1506 C C . GLY A 1 196 ? -12.226 -4.544 9.358 1.00 93.75 196 GLY A C 1
ATOM 1507 O O . GLY A 1 196 ? -12.242 -4.546 8.129 1.00 93.75 196 GLY A O 1
ATOM 1508 N N . SER A 1 197 ? -12.250 -3.394 10.047 1.00 94.69 197 SER A N 1
ATOM 1509 C CA . SER A 1 197 ? -12.270 -2.077 9.379 1.00 94.69 197 SER A CA 1
ATOM 1510 C C . SER A 1 197 ? -10.973 -1.794 8.619 1.00 94.69 197 SER A C 1
ATOM 1512 O O . SER A 1 197 ? -11.015 -1.233 7.526 1.00 94.69 197 SER A O 1
ATOM 1514 N N . THR A 1 198 ? -9.829 -2.207 9.170 1.00 93.31 198 THR A N 1
ATOM 1515 C CA . THR A 1 198 ? -8.520 -2.095 8.511 1.00 93.31 198 THR A CA 1
ATOM 1516 C C . THR A 1 198 ? -8.499 -2.938 7.239 1.00 93.31 198 THR A C 1
ATOM 1518 O O . THR A 1 198 ? -8.198 -2.418 6.167 1.00 93.31 198 THR A O 1
ATOM 1521 N N . VAL A 1 199 ? -8.895 -4.211 7.333 1.00 93.81 199 VAL A N 1
ATOM 1522 C CA . VAL A 1 199 ? -8.996 -5.127 6.189 1.00 93.81 199 VAL A CA 1
ATOM 1523 C C . VAL A 1 199 ? -9.900 -4.544 5.106 1.00 93.81 199 VAL A C 1
ATOM 1525 O O . VAL A 1 199 ? -9.489 -4.481 3.950 1.00 93.81 199 VAL A O 1
ATOM 1528 N N . LEU A 1 200 ? -11.085 -4.040 5.467 1.00 95.25 200 LEU A N 1
ATOM 1529 C CA . LEU A 1 200 ? -12.008 -3.434 4.507 1.00 95.25 200 LEU A CA 1
ATOM 1530 C C . LEU A 1 200 ? -11.378 -2.232 3.787 1.00 95.25 200 LEU A C 1
ATOM 1532 O O . LEU A 1 200 ? -11.438 -2.149 2.561 1.00 95.25 200 LEU A O 1
ATOM 1536 N N . VAL A 1 201 ? -10.763 -1.305 4.526 1.00 95.06 201 VAL A N 1
ATOM 1537 C CA . VAL A 1 201 ? -10.137 -0.109 3.941 1.00 95.06 201 VAL A CA 1
ATOM 1538 C C . VAL A 1 201 ? -8.998 -0.489 2.997 1.00 95.06 201 VAL A C 1
ATOM 1540 O O . VAL A 1 201 ? -8.973 -0.011 1.865 1.00 95.06 201 VAL A O 1
ATOM 1543 N N . PHE A 1 202 ? -8.081 -1.365 3.416 1.00 93.88 202 PHE A N 1
ATOM 1544 C CA . PHE A 1 202 ? -6.939 -1.753 2.582 1.00 93.88 202 PHE A CA 1
ATOM 1545 C C . PHE A 1 202 ? -7.332 -2.618 1.385 1.00 93.88 202 PHE A C 1
ATOM 1547 O O . PHE A 1 202 ? -6.731 -2.453 0.324 1.00 93.88 202 PHE A O 1
ATOM 1554 N N . THR A 1 203 ? -8.385 -3.431 1.510 1.00 95.06 203 THR A N 1
ATOM 1555 C CA . THR A 1 203 ? -9.006 -4.109 0.365 1.00 95.06 203 THR A CA 1
ATOM 1556 C C . THR A 1 203 ? -9.402 -3.074 -0.681 1.00 95.06 203 THR A C 1
ATOM 1558 O O . THR A 1 203 ? -8.938 -3.142 -1.814 1.00 95.06 203 THR A O 1
ATOM 1561 N N . TRP A 1 204 ? -10.198 -2.067 -0.315 1.00 96.12 204 TRP A N 1
ATOM 1562 C CA . TRP A 1 204 ? -10.631 -1.045 -1.271 1.00 96.12 204 TRP A CA 1
ATOM 1563 C C . TRP A 1 204 ? -9.465 -0.232 -1.830 1.00 96.12 204 TRP A C 1
ATOM 1565 O O . TRP A 1 204 ? -9.406 -0.015 -3.036 1.00 96.12 204 TRP A O 1
ATOM 1575 N N . VAL A 1 205 ? -8.502 0.166 -0.995 1.00 95.31 205 VAL A N 1
ATOM 1576 C CA . VAL A 1 205 ? -7.288 0.864 -1.449 1.00 95.31 205 VAL A CA 1
ATOM 1577 C C . VAL A 1 205 ? -6.547 0.048 -2.514 1.00 95.31 205 VAL A C 1
ATOM 1579 O O . VAL A 1 205 ? -6.084 0.620 -3.497 1.00 95.31 205 VAL A O 1
ATOM 1582 N N . ASN A 1 206 ? -6.416 -1.270 -2.339 1.00 95.38 206 ASN A N 1
ATOM 1583 C CA . ASN A 1 206 ? -5.690 -2.126 -3.276 1.00 95.38 206 ASN A CA 1
ATOM 1584 C C . ASN A 1 206 ? -6.496 -2.435 -4.538 1.00 95.38 206 ASN A C 1
ATOM 1586 O O . ASN A 1 206 ? -5.996 -2.230 -5.643 1.00 95.38 206 ASN A O 1
ATOM 1590 N N . TRP A 1 207 ? -7.761 -2.815 -4.393 1.00 95.38 207 TRP A N 1
ATOM 1591 C CA . TRP A 1 207 ? -8.629 -3.132 -5.524 1.00 95.38 207 TRP A CA 1
ATOM 1592 C C . TRP A 1 207 ? -8.920 -1.918 -6.416 1.00 95.38 207 TRP A C 1
ATOM 1594 O O . TRP A 1 207 ? -8.977 -2.065 -7.633 1.00 95.38 207 TRP A O 1
ATOM 1604 N N . LEU A 1 208 ? -9.015 -0.704 -5.859 1.00 95.69 208 LEU A N 1
ATOM 1605 C CA . LEU A 1 208 ? -9.173 0.520 -6.658 1.00 95.69 208 LEU A CA 1
ATOM 1606 C C . LEU A 1 208 ? -7.955 0.841 -7.531 1.00 95.69 208 LEU A C 1
ATOM 1608 O O . LEU A 1 208 ? -8.110 1.521 -8.541 1.00 95.69 208 LEU A O 1
ATOM 1612 N N . LYS A 1 209 ? -6.755 0.365 -7.171 1.00 93.69 209 LYS A N 1
ATOM 1613 C CA . LYS A 1 209 ? -5.543 0.553 -7.985 1.00 93.69 209 LYS A CA 1
ATOM 1614 C C . LYS A 1 209 ? -5.506 -0.371 -9.197 1.00 93.69 209 LYS A C 1
ATOM 1616 O O . LYS A 1 209 ? -4.953 0.026 -10.215 1.00 93.69 209 LYS A O 1
ATOM 1621 N N . MET A 1 210 ? -6.092 -1.568 -9.109 1.00 92.62 210 MET A N 1
ATOM 1622 C CA . MET A 1 210 ? -6.043 -2.583 -10.172 1.00 92.62 210 MET A CA 1
ATOM 1623 C C . MET A 1 210 ? -6.317 -2.041 -11.583 1.00 92.62 210 MET A C 1
ATOM 1625 O O . MET A 1 210 ? -5.471 -2.265 -12.448 1.00 92.62 210 MET A O 1
ATOM 1629 N N . PRO A 1 211 ? -7.406 -1.286 -11.851 1.00 88.88 211 PRO A N 1
ATOM 1630 C CA . PRO A 1 211 ? -7.638 -0.754 -13.192 1.00 88.88 211 PRO A CA 1
ATOM 1631 C C . PRO A 1 211 ? -6.502 0.159 -13.666 1.00 88.88 211 PRO A C 1
ATOM 1633 O O . PRO A 1 211 ? -6.110 0.073 -14.818 1.00 88.88 211 PRO A O 1
ATOM 1636 N N . PHE A 1 212 ? -5.918 0.981 -12.792 1.00 87.88 212 PHE A N 1
ATOM 1637 C CA . PHE A 1 212 ? -4.832 1.896 -13.157 1.00 87.88 212 PHE A CA 1
ATOM 1638 C C . PHE A 1 212 ? -3.481 1.208 -13.380 1.00 87.88 212 PHE A C 1
ATOM 1640 O O . PHE A 1 212 ? -2.598 1.786 -14.004 1.00 87.88 212 PHE A O 1
ATOM 1647 N N . PHE A 1 213 ? -3.305 0.006 -12.832 1.00 87.25 213 PHE A N 1
ATOM 1648 C CA . PHE A 1 213 ? -2.067 -0.765 -12.928 1.00 87.25 213 PHE A CA 1
ATOM 1649 C C . PHE A 1 213 ? -2.074 -1.741 -14.106 1.00 87.25 213 PHE A C 1
ATOM 1651 O O . PHE A 1 213 ? -1.016 -2.006 -14.677 1.00 87.25 213 PHE A O 1
ATOM 1658 N N . VAL A 1 214 ? -3.252 -2.267 -14.453 1.00 86.62 214 VAL A N 1
ATOM 1659 C CA . VAL A 1 214 ? -3.450 -3.237 -15.540 1.00 86.62 214 VAL A CA 1
ATOM 1660 C C . VAL A 1 214 ? -3.780 -2.544 -16.861 1.00 86.62 214 VAL A C 1
ATOM 1662 O O . VAL A 1 214 ? -3.297 -2.968 -17.904 1.00 86.62 214 VAL A O 1
ATOM 1665 N N . ILE A 1 215 ? -4.599 -1.487 -16.837 1.00 81.75 215 ILE A N 1
ATOM 1666 C CA . ILE A 1 215 ? -5.001 -0.763 -18.047 1.00 81.75 215 ILE A CA 1
ATOM 1667 C C . ILE A 1 215 ? -3.972 0.322 -18.339 1.00 81.75 215 ILE A C 1
ATOM 1669 O O . ILE A 1 215 ? -3.611 1.111 -17.462 1.00 81.75 215 ILE A O 1
ATOM 1673 N N . ASP A 1 216 ? -3.547 0.392 -19.594 1.00 81.88 216 ASP A N 1
ATOM 1674 C CA . ASP A 1 216 ? -2.668 1.437 -20.089 1.00 81.88 216 ASP A CA 1
ATOM 1675 C C . ASP A 1 216 ? -3.302 2.243 -21.229 1.00 81.88 216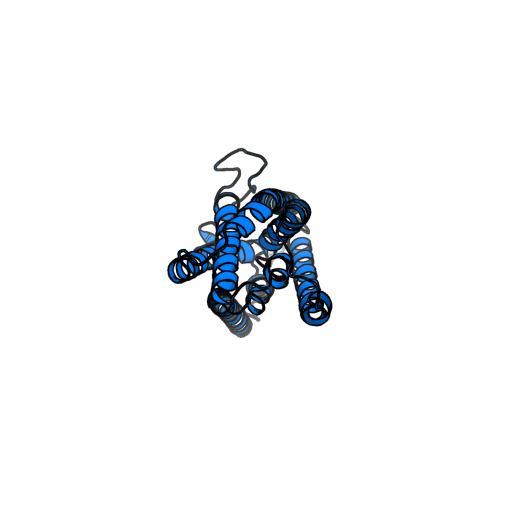 ASP A C 1
ATOM 1677 O O . ASP A 1 216 ? -4.411 1.963 -21.702 1.00 81.88 216 ASP A O 1
ATOM 1681 N N . ARG A 1 217 ? -2.581 3.271 -21.681 1.00 78.69 217 ARG A N 1
ATOM 1682 C CA . ARG A 1 217 ? -3.037 4.151 -22.765 1.00 78.69 217 ARG A CA 1
ATOM 1683 C C . ARG A 1 217 ? -3.150 3.458 -24.124 1.00 78.69 217 ARG A C 1
ATOM 1685 O O . ARG A 1 217 ? -3.767 4.029 -25.020 1.00 78.69 217 ARG A O 1
ATOM 1692 N N . THR A 1 218 ? -2.578 2.264 -24.295 1.00 75.88 218 THR A N 1
ATOM 1693 C CA . THR A 1 218 ? -2.749 1.479 -25.527 1.00 75.88 218 THR A CA 1
ATOM 1694 C C . THR A 1 218 ? -4.122 0.812 -25.575 1.00 75.88 218 THR A C 1
ATOM 1696 O O . THR A 1 218 ? -4.701 0.688 -26.651 1.00 75.88 218 THR A O 1
ATOM 1699 N N . MET A 1 219 ? -4.676 0.461 -24.410 1.00 75.62 219 MET A N 1
ATOM 1700 C CA . MET A 1 219 ? -6.024 -0.093 -24.277 1.00 75.62 219 MET A CA 1
ATOM 1701 C C . MET A 1 219 ? -7.099 0.996 -24.207 1.00 75.62 219 MET A C 1
ATOM 1703 O O . MET A 1 219 ? -8.141 0.882 -24.851 1.00 75.62 219 MET A O 1
ATOM 1707 N N . VAL A 1 220 ? -6.865 2.052 -23.421 1.00 76.75 220 VAL A N 1
ATOM 1708 C CA . VAL A 1 220 ? -7.825 3.146 -23.214 1.00 76.75 220 VAL A CA 1
ATOM 1709 C C . VAL A 1 220 ? -7.101 4.488 -23.274 1.00 76.75 220 VAL A C 1
ATOM 1711 O O . VAL A 1 220 ? -6.341 4.831 -22.371 1.00 76.75 220 VAL A O 1
ATOM 1714 N N . ASN A 1 221 ? -7.381 5.291 -24.305 1.00 80.50 221 ASN A N 1
ATOM 1715 C CA . ASN A 1 221 ? -6.750 6.600 -24.512 1.00 80.50 221 ASN A CA 1
ATOM 1716 C C . ASN A 1 221 ? -7.323 7.684 -23.575 1.00 80.50 221 ASN A C 1
ATOM 1718 O O . ASN A 1 221 ? -7.976 8.632 -24.010 1.00 80.50 221 ASN A O 1
ATOM 1722 N N . LEU A 1 222 ? -7.106 7.521 -22.269 1.00 76.12 222 LEU A N 1
ATOM 1723 C CA . LEU A 1 222 ? -7.411 8.521 -21.252 1.00 76.12 222 LEU A CA 1
ATOM 1724 C C . LEU A 1 222 ? -6.131 8.927 -20.507 1.00 76.12 222 LEU A C 1
ATOM 1726 O O . LEU A 1 222 ? -5.319 8.067 -20.157 1.00 76.12 222 LEU A O 1
ATOM 1730 N N . PRO A 1 223 ? -5.957 10.224 -20.190 1.00 74.62 223 PRO A N 1
ATOM 1731 C CA . PRO A 1 223 ? -4.729 10.731 -19.575 1.00 74.62 223 PRO A CA 1
ATOM 1732 C C . PRO A 1 223 ? -4.484 10.187 -18.161 1.00 74.62 223 PRO A C 1
ATOM 1734 O O . PRO A 1 223 ? -3.341 10.168 -17.715 1.00 74.62 223 PRO A O 1
ATOM 1737 N N . ILE A 1 224 ? -5.531 9.699 -17.487 1.00 74.69 224 ILE A N 1
ATOM 1738 C CA . ILE A 1 224 ? -5.468 9.122 -16.137 1.00 74.69 224 ILE A CA 1
ATOM 1739 C C . ILE A 1 224 ? -4.744 7.768 -16.061 1.00 74.69 224 ILE A C 1
ATOM 1741 O O . ILE A 1 224 ? -4.365 7.365 -14.963 1.00 74.69 224 ILE A O 1
ATOM 1745 N N . PHE A 1 225 ? -4.575 7.061 -17.184 1.00 78.69 225 PHE A N 1
ATOM 1746 C CA . PHE A 1 225 ? -3.882 5.772 -17.227 1.00 78.69 225 PHE A CA 1
ATOM 1747 C C . PHE A 1 225 ? -2.398 5.937 -17.549 1.00 78.69 225 PHE A C 1
ATOM 1749 O O . PHE A 1 225 ? -1.984 6.877 -18.240 1.00 78.69 225 PHE A O 1
ATOM 1756 N N . VAL A 1 226 ? -1.608 4.978 -17.066 1.00 74.62 226 VAL A N 1
ATOM 1757 C CA . VAL A 1 226 ? -0.176 4.860 -17.353 1.00 74.62 226 VAL A CA 1
ATOM 1758 C C . VAL A 1 226 ? 0.052 4.551 -18.829 1.00 74.62 226 VAL A C 1
ATOM 1760 O O . VAL A 1 226 ? -0.775 3.927 -19.488 1.00 74.62 226 VAL A O 1
ATOM 1763 N N . LYS A 1 227 ? 1.186 4.993 -19.378 1.00 72.62 227 LYS A N 1
ATOM 1764 C CA . LYS A 1 227 ? 1.520 4.745 -20.790 1.00 72.62 227 LYS A CA 1
ATOM 1765 C C . LYS A 1 227 ? 1.776 3.262 -21.081 1.00 72.62 227 LYS A C 1
ATOM 1767 O O . LYS A 1 227 ? 1.424 2.795 -22.156 1.00 72.62 227 LYS A O 1
ATOM 1772 N N . HIS A 1 228 ? 2.363 2.562 -20.113 1.00 75.69 228 HIS A N 1
ATOM 1773 C CA . HIS A 1 228 ? 2.576 1.119 -20.120 1.00 75.69 228 HIS A CA 1
ATOM 1774 C C . HIS A 1 228 ? 2.060 0.546 -18.803 1.00 75.69 228 HIS A C 1
ATOM 1776 O O . HIS A 1 228 ? 2.346 1.106 -17.741 1.00 75.69 228 HIS A O 1
ATOM 1782 N N . SER A 1 229 ? 1.306 -0.547 -18.874 1.00 77.44 229 SER A N 1
ATOM 1783 C CA . SER A 1 229 ? 0.742 -1.218 -17.702 1.00 77.44 229 SER A CA 1
ATOM 1784 C C . SER A 1 229 ? 1.858 -1.721 -16.786 1.00 77.44 229 SER A C 1
ATOM 1786 O O . SER A 1 229 ? 2.785 -2.390 -17.250 1.00 77.44 229 SER A O 1
ATOM 1788 N N . MET A 1 230 ? 1.754 -1.433 -15.489 1.00 81.88 230 MET A N 1
ATOM 1789 C CA . MET A 1 230 ? 2.695 -1.932 -14.478 1.00 81.88 230 MET A CA 1
ATOM 1790 C C . MET A 1 230 ? 2.468 -3.410 -14.170 1.00 81.88 230 MET A C 1
ATOM 1792 O O . MET A 1 230 ? 3.395 -4.088 -13.752 1.00 81.88 230 MET A O 1
ATOM 1796 N N . VAL A 1 231 ? 1.238 -3.893 -14.359 1.00 79.06 231 VAL A N 1
ATOM 1797 C CA . VAL A 1 231 ? 0.886 -5.310 -14.285 1.00 79.06 231 VAL A CA 1
ATOM 1798 C C . VAL A 1 231 ? 0.648 -5.801 -15.707 1.00 79.06 231 VAL A C 1
ATOM 1800 O O . VAL A 1 231 ? -0.384 -5.512 -16.307 1.00 79.06 231 VAL A O 1
ATOM 1803 N N . ASN A 1 232 ? 1.624 -6.521 -16.247 1.00 80.06 232 ASN A N 1
ATOM 1804 C CA . ASN A 1 232 ? 1.611 -7.116 -17.580 1.00 80.06 232 ASN A CA 1
ATOM 1805 C C . ASN A 1 232 ? 2.131 -8.565 -17.541 1.00 80.06 232 ASN A C 1
ATOM 1807 O O . ASN A 1 232 ? 2.444 -9.088 -16.469 1.00 80.06 232 ASN A O 1
ATOM 1811 N N . ALA A 1 233 ? 2.228 -9.214 -18.706 1.00 71.94 233 ALA A N 1
ATOM 1812 C CA . ALA A 1 233 ? 2.755 -10.573 -18.809 1.00 71.94 233 ALA A CA 1
ATOM 1813 C C . ALA A 1 233 ? 4.144 -10.703 -18.154 1.00 71.94 233 ALA A C 1
ATOM 1815 O O . ALA A 1 233 ? 4.343 -11.601 -17.350 1.00 71.94 233 ALA A O 1
ATOM 1816 N N . ASP A 1 234 ? 5.055 -9.756 -18.374 1.00 69.69 234 ASP A N 1
ATOM 1817 C CA . ASP A 1 234 ? 6.407 -9.809 -17.801 1.00 69.69 234 ASP A CA 1
ATOM 1818 C C . ASP A 1 234 ? 6.431 -9.723 -16.267 1.00 69.69 234 ASP A C 1
ATOM 1820 O O . ASP A 1 234 ? 7.407 -10.134 -15.649 1.00 69.69 234 ASP A O 1
ATOM 1824 N N . THR A 1 235 ? 5.390 -9.164 -15.639 1.00 70.50 235 THR A N 1
ATOM 1825 C CA . THR A 1 235 ? 5.247 -9.122 -14.169 1.00 70.50 235 THR A CA 1
ATOM 1826 C C . THR A 1 235 ? 4.484 -10.307 -13.582 1.00 70.50 235 THR A C 1
ATOM 1828 O O . THR A 1 235 ? 4.472 -10.485 -12.366 1.00 70.50 235 THR A O 1
ATOM 1831 N N . LEU A 1 236 ? 3.807 -11.094 -14.417 1.00 67.94 236 LEU A N 1
ATOM 1832 C CA . LEU A 1 236 ? 2.999 -12.236 -13.986 1.00 67.94 236 LEU A CA 1
ATOM 1833 C C . LEU A 1 236 ? 3.719 -13.582 -14.187 1.00 67.94 236 LEU A C 1
ATOM 1835 O O . LEU A 1 236 ? 3.165 -14.598 -13.764 1.00 67.94 236 LEU A O 1
ATOM 1839 N N . TRP A 1 237 ? 4.922 -13.591 -14.783 1.00 47.47 237 TRP A N 1
ATOM 1840 C CA . TRP A 1 237 ? 5.681 -14.797 -15.146 1.00 47.47 237 TRP A CA 1
ATOM 1841 C C . TRP A 1 237 ? 7.189 -14.645 -14.916 1.00 47.47 237 TRP A C 1
ATOM 1843 O O . TRP A 1 237 ? 7.788 -13.694 -15.465 1.00 47.47 237 TRP A O 1
#

Radius of gyration: 19.32 Å; Cα contacts (8 Å, |Δi|>4): 318; chains: 1; bounding box: 58×34×65 Å

Sequence (237 aa):
MRLDFPPRGFYTSRVQDWSSILLASAAVLFIGIAKAGFGGGLGMLTTPLCVLAFNQLGKDSTYAIGVLLPLLCAGDAFSLWHYWGKWRKENLKFLLPGVVAGIILGVNLISWLAEQREDSTRIINFVIGVIAVLFVVFQLSREHLFKAGEPFQPNHRLGIPCGVSMGVVSTFAHGAGPLGALFLVPQRMPKELFVGSTVLVFTWVNWLKMPFFVIDRTMVNLPIFVKHSMVNADTLW

Nearest PDB structures (foldseek):
  6fmt-assembly1_A  TM=4.781E-01  e=1.377E+00  Escherichia coli K-12

pLDDT: mean 84.13, std 13.78, range [31.66, 97.81]

Secondary structure (DSSP, 8-state):
-PPP--------HHHHHHHHHHHHHHHHHHHHHHHTTSTTTGGGGHHHHHHHHHHHTT--HHHHHHHHHHHHHHHHHHHHHHTTT-S-HHHHHHHHHHHHHHHHHHHHHHHHHHHSTTTHHHHHHHHHHHHHHHHHHHHHHHHHHT-S-SPPPP-HHHHHHHHHHHHHHHHHHS--HHHHHHHHGGG---HHHHHHHHHHHHHHHHHHHHHHHH-BTTTS--TTSBSS-SSSHHHH-

Solvent-accessible surface area (backbone atoms only — not comparable to full-atom values): 12434 Å² total; per-residue (Å²): 140,82,84,88,75,80,88,77,83,86,81,61,76,75,67,53,51,54,56,26,51,52,34,38,51,51,19,54,50,23,42,53,48,27,50,72,61,60,73,34,61,60,26,38,51,19,41,62,34,28,28,55,23,37,45,75,72,74,42,56,52,59,49,40,50,22,44,46,49,62,56,51,43,53,44,31,52,56,38,39,62,76,36,61,88,36,49,54,65,64,60,42,66,26,22,46,67,15,25,54,53,12,34,51,51,28,44,41,50,52,38,57,38,58,69,50,68,91,51,29,60,59,53,52,50,49,52,40,50,52,52,51,51,52,48,53,51,45,65,74,42,42,74,71,73,68,53,93,71,77,68,49,76,90,43,55,85,63,21,25,61,43,13,23,52,25,15,28,41,32,58,71,35,65,37,27,41,65,50,50,42,70,66,52,58,53,39,68,56,59,70,63,42,42,44,19,30,49,41,53,41,52,33,52,60,48,57,67,42,47,62,52,30,50,41,16,35,84,83,45,89,45,85,73,33,20,75,64,40,41,40,42,70,80,50,76,102

Foldseek 3Di:
DDDDDPPPPPPDPPPLLVQLVVLQVLLLVLLLCCLVLVQLQSNLVNLLSNQVSVVSVVDFSLLSLQLVLVSNLVSLVVSCVVLPPLEDCLLCVQLVVLLLLLLLVQLLVLQVLVVVPPCSRVVLSVVSVVLVVVSVVCVVCVVVLLPDDQQDDGDNVLNNPLSNVLNNCCSSRVRSSSSSCSRQVSNVDDSSHSSNHSSVNSSCSSVSNVCQQADACVRPVDSSHHNDHSHDPVSVD

Mean predicted aligned error: 7.78 Å